Protein 2GMQ (pdb70)

Nearest PDB structures (foldseek):
  2gmq-assembly1_A-2  TM=1.006E+00  e=1.271E-18  Enterococcus faecalis
  2gmq-assembly1_B-2  TM=9.950E-01  e=8.246E-18  Enterococcus faecalis
  1hx5-assembly1_A  TM=3.462E-01  e=3.295E+00  Mycobacterium tuberculosis
  7a91-assembly1_A  TM=3.308E-01  e=9.185E+00  Severe acute respiratory syndrome coronavirus 2
  2gmq-assembly1_B-2  TM=1.006E+00  e=2.891E-19  Enterococcus faecalis

Sequence (192 aa):
GKEIAIQEKDLTLLQWRRGNTGKLVKVRLKKNTRAEWWYNKQITEEENIQEEITTLLNIIKNGKSSLALEEVYPEKSIYVKPRINVPVFFIKTPINRGVFEEEIFGKEIAIQEKKDLTLLQWRRGNTGKLVKKVRLLKKNNTRAEWWYNKQITEEEENIQEITTLLNIIIKNGKSSLALEEVYPEEKSIYVVKPGRINVPVFFIKTPINRGVVFEEEIFG

InterPro domains:
  IPR015947 PUA-like superfamily [SSF88697] (12-113)
  IPR018589 Pheromone response, PrgU-like domain [PF09627] (13-118)
  IPR038201 PrgU-like superfamily [G3DSA:2.40.450.10] (1-118)

Structure (mmCIF, N/CA/C/O backbone):
data_2GMQ
#
_entry.id   2GMQ
#
_cell.length_a   83.122
_cell.length_b   83.400
_cell.length_c   83.917
_cell.angle_alpha   90.00
_cell.angle_beta   90.00
_cell.angle_gamma   90.00
#
_symmetry.space_group_name_H-M   'I 21 21 21'
#
loop_
_entity.id
_entity.type
_entity.pdbx_description
1 polymer 'Hypothetical protein EF0006'
2 water water
#
loop_
_atom_site.group_PDB
_atom_site.id
_atom_site.type_symbol
_atom_site.label_atom_id
_atom_site.label_alt_id
_atom_site.label_comp_id
_atom_site.label_asym_id
_atom_site.label_entity_id
_atom_site.label_seq_id
_atom_site.pdbx_PDB_ins_code
_atom_site.Cartn_x
_atom_site.Cartn_y
_atom_site.Cartn_z
_atom_site.occupancy
_atom_site.B_iso_or_equiv
_atom_site.auth_seq_id
_atom_site.auth_comp_id
_atom_site.auth_asym_id
_atom_site.auth_atom_id
_atom_site.pdbx_PDB_model_num
ATOM 1 N N . GLY A 1 12 ? 29.693 9.390 -2.732 1.00 55.62 12 GLY A N 1
ATOM 2 C CA . GLY A 1 12 ? 30.197 8.280 -1.877 1.00 55.73 12 GLY A CA 1
ATOM 3 C C . GLY A 1 12 ? 30.668 8.773 -0.515 1.00 55.96 12 GLY A C 1
ATOM 4 O O . GLY A 1 12 ? 30.310 9.882 -0.084 1.00 55.74 12 GLY A O 1
ATOM 13 N N . LYS A 1 14 ? 32.836 10.250 2.649 1.00 44.96 14 LYS A N 1
ATOM 14 C CA . LYS A 1 14 ? 33.808 11.306 2.987 1.00 39.62 14 LYS A CA 1
ATOM 15 C C . LYS A 1 14 ? 33.942 11.278 4.516 1.00 36.44 14 LYS A C 1
ATOM 16 O O . LYS A 1 14 ? 32.943 11.339 5.195 1.00 35.42 14 LYS A O 1
ATOM 22 N N . GLU A 1 15 ? 35.174 11.206 5.016 1.00 34.01 15 GLU A N 1
ATOM 23 C CA . GLU A 1 15 ? 35.484 10.901 6.405 1.00 33.42 15 GLU A CA 1
ATOM 24 C C . GLU A 1 15 ? 36.310 12.071 6.947 1.00 31.80 15 GLU A C 1
ATOM 25 O O . GLU A 1 15 ? 37.172 12.642 6.196 1.00 31.97 15 GLU A O 1
ATOM 31 N N . ILE A 1 16 ? 35.961 12.522 8.117 1.00 28.86 16 ILE A N 1
ATOM 32 C CA . ILE A 1 16 ? 36.776 13.550 8.730 1.00 30.65 16 ILE A CA 1
ATOM 33 C C . ILE A 1 16 ? 37.082 13.106 10.162 1.00 31.32 16 ILE A C 1
ATOM 34 O O . ILE A 1 16 ? 36.163 12.567 10.848 1.00 31.97 16 ILE A O 1
ATOM 39 N N . ALA A 1 17 ? 38.356 13.257 10.590 1.00 31.46 17 ALA A N 1
ATOM 40 C CA . ALA A 1 17 ? 38.733 12.896 11.940 1.00 28.88 17 ALA A CA 1
ATOM 41 C C . ALA A 1 17 ? 38.544 14.175 12.796 1.00 30.30 17 ALA A C 1
ATOM 42 O O . ALA A 1 17 ? 38.936 15.281 12.352 1.00 30.11 17 ALA A O 1
ATOM 44 N N . ILE A 1 18 ? 37.940 14.023 13.970 1.00 29.07 18 ILE A N 1
ATOM 45 C CA . ILE A 1 18 ? 37.940 15.124 14.936 1.00 30.86 18 ILE A CA 1
ATOM 46 C C . ILE A 1 18 ? 38.319 14.597 16.298 1.00 29.93 18 ILE A C 1
ATOM 47 O O . ILE A 1 18 ? 37.814 13.510 16.729 1.00 29.99 18 ILE A O 1
ATOM 52 N N . GLN A 1 19 ? 39.273 15.247 16.967 1.00 28.92 19 GLN A N 1
ATOM 53 C CA . GLN A 1 19 ? 39.649 14.876 18.333 1.00 29.53 19 GLN A CA 1
ATOM 54 C C . GLN A 1 19 ? 38.472 15.042 19.274 1.00 29.26 19 GLN A C 1
ATOM 55 O O . GLN A 1 19 ? 37.709 15.980 19.220 1.00 28.92 19 GLN A O 1
ATOM 61 N N . GLU A 1 20 ? 38.239 13.990 20.040 1.00 29.94 20 GLU A N 1
ATOM 62 C CA . GLU A 1 20 ? 37.125 13.962 20.956 1.00 31.93 20 GLU A CA 1
ATOM 63 C C . GLU A 1 20 ? 37.035 15.230 21.842 1.00 29.40 20 GLU A C 1
ATOM 64 O O . GLU A 1 20 ? 35.923 15.661 22.214 1.00 32.81 20 GLU A O 1
ATOM 70 N N . LYS A 1 21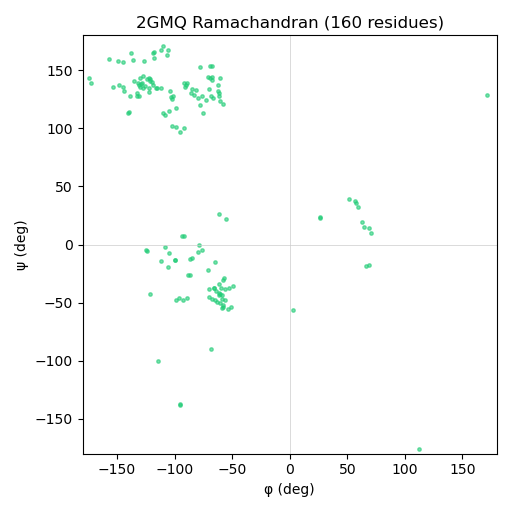 ? 38.175 15.834 22.275 1.00 28.44 21 LYS A N 1
ATOM 71 C CA . LYS A 1 21 ? 38.142 16.966 23.176 1.00 28.82 21 LYS A CA 1
ATOM 72 C C . LYS A 1 21 ? 37.500 18.196 22.560 1.00 29.09 21 LYS A C 1
ATOM 73 O O . LYS A 1 21 ? 37.252 19.173 23.271 1.00 29.29 21 LYS A O 1
ATOM 79 N N . ASP A 1 22 ? 37.356 18.163 21.228 1.00 27.80 22 ASP A N 1
ATOM 80 C CA . ASP A 1 22 ? 36.683 19.274 20.509 1.00 26.63 22 ASP A CA 1
ATOM 81 C C . ASP A 1 22 ? 35.181 19.081 20.301 1.00 27.24 22 ASP A C 1
ATOM 82 O O . ASP A 1 22 ? 34.568 19.922 19.596 1.00 27.38 22 ASP A O 1
ATOM 87 N N . LEU A 1 23 ? 34.599 18.020 20.919 1.00 25.38 23 LEU A N 1
ATOM 88 C CA . LEU A 1 23 ? 33.219 17.669 20.742 1.00 26.59 23 LEU A CA 1
ATOM 89 C C . LEU A 1 23 ? 32.448 17.715 22.053 1.00 28.23 23 LEU A C 1
ATOM 90 O O . LEU A 1 23 ? 32.988 17.322 23.114 1.00 28.88 23 LEU A O 1
ATOM 95 N N . THR A 1 24 ? 31.214 18.218 21.977 1.00 26.33 24 THR A N 1
ATOM 96 C CA . THR A 1 24 ? 30.259 18.056 23.045 1.00 26.91 24 THR A CA 1
ATOM 97 C C . THR A 1 24 ? 29.385 16.891 22.616 1.00 27.26 24 THR A C 1
ATOM 98 O O . THR A 1 24 ? 28.640 17.020 21.662 1.00 28.56 24 THR A O 1
ATOM 102 N N . LEU A 1 25 ? 29.416 15.826 23.409 1.00 27.43 25 LEU A N 1
ATOM 103 C CA A LEU A 1 25 ? 28.658 14.583 23.041 0.50 28.04 25 LEU A CA 1
ATOM 104 C CA B LEU A 1 25 ? 28.679 14.562 23.079 0.50 27.80 25 LEU A CA 1
ATOM 105 C C . LEU A 1 25 ? 27.351 14.502 23.800 1.00 28.99 25 LEU A C 1
ATOM 106 O O . LEU A 1 25 ? 27.317 14.774 25.039 1.00 31.11 25 LEU A O 1
ATOM 115 N N . GLN A 1 26 ? 26.256 14.164 23.091 1.00 28.91 26 GLN A N 1
ATOM 116 C CA . GLN A 1 26 ? 24.957 14.112 23.709 1.00 29.32 26 GLN A CA 1
ATOM 117 C C . GLN A 1 26 ? 24.596 12.601 23.756 1.00 29.14 26 GLN A C 1
ATOM 118 O O . GLN A 1 26 ? 24.364 12.027 22.707 1.00 25.07 26 GLN A O 1
ATOM 124 N N . TRP A 1 27 ? 24.517 12.065 24.964 1.00 28.70 27 TRP A N 1
ATOM 125 C CA . TRP A 1 27 ? 24.154 10.635 25.144 1.00 28.34 27 TRP A CA 1
ATOM 126 C C . TRP A 1 27 ? 22.736 10.572 25.617 1.00 28.49 27 TRP A C 1
ATOM 127 O O . TRP A 1 27 ? 22.369 11.307 26.577 1.00 27.34 27 TRP A O 1
ATOM 138 N N . ARG A 1 28 ? 21.931 9.718 24.979 1.00 28.00 28 ARG A N 1
ATOM 139 C CA A ARG A 1 28 ? 20.540 9.587 25.393 0.50 27.84 28 ARG A CA 1
ATOM 140 C CA B ARG A 1 28 ? 20.545 9.555 25.384 0.50 28.17 28 ARG A CA 1
ATOM 141 C C . ARG A 1 28 ? 20.489 9.129 26.855 1.00 27.98 28 ARG A C 1
ATOM 142 O O . ARG A 1 28 ? 21.092 8.128 27.239 1.00 29.09 28 ARG A O 1
ATOM 157 N N . GLY A 1 29 ? 19.788 9.910 27.692 1.00 25.94 29 GLY A N 1
ATOM 158 C CA . GLY A 1 29 ? 19.814 9.578 29.106 1.00 28.76 29 GLY A CA 1
ATOM 159 C C . GLY A 1 29 ? 21.167 9.646 29.797 1.00 29.24 29 GLY A C 1
ATOM 160 O O . GLY A 1 29 ? 21.298 9.101 30.872 1.00 29.41 29 GLY A O 1
ATOM 161 N N . ASN A 1 30 ? 22.126 10.365 29.215 1.00 28.22 30 ASN A N 1
ATOM 162 C CA . ASN A 1 30 ? 23.515 10.523 29.676 1.00 28.55 30 ASN A CA 1
ATOM 163 C C . ASN A 1 30 ? 24.298 9.251 29.612 1.00 29.50 30 ASN A C 1
ATOM 164 O O . ASN A 1 30 ? 25.495 9.322 29.617 1.00 33.87 30 ASN A O 1
ATOM 169 N N . THR A 1 31 ? 23.655 8.081 29.537 1.00 27.14 31 THR A N 1
ATOM 170 C CA . THR A 1 31 ? 24.444 6.829 29.579 1.00 25.77 31 THR A CA 1
ATOM 171 C C . THR A 1 31 ? 24.162 5.917 28.368 1.00 27.91 31 THR A C 1
ATOM 172 O O . THR A 1 31 ? 24.733 4.783 28.292 1.00 30.07 31 THR A O 1
ATOM 176 N N . GLY A 1 32 ? 23.214 6.312 27.517 1.00 25.85 32 GLY A N 1
ATOM 177 C CA . GLY A 1 32 ? 22.712 5.375 26.482 1.00 26.46 32 GLY A CA 1
ATOM 178 C C . GLY A 1 32 ? 23.458 5.605 25.201 1.00 27.71 32 GLY A C 1
ATOM 179 O O . GLY A 1 32 ? 24.703 5.783 25.185 1.00 27.08 32 GLY A O 1
ATOM 180 N N . LYS A 1 33 ? 22.676 5.598 24.128 1.00 27.85 33 LYS A N 1
ATOM 181 C CA . LYS A 1 33 ? 23.170 5.752 22.748 1.00 27.49 33 LYS A CA 1
ATOM 182 C C . LYS A 1 33 ? 23.742 7.190 22.497 1.00 27.50 33 LYS A C 1
ATOM 183 O O . LYS A 1 33 ? 23.158 8.226 22.946 1.00 27.19 33 LYS A O 1
ATOM 189 N N . LEU A 1 34 ? 24.797 7.276 21.699 1.00 27.57 34 LEU A N 1
ATOM 190 C CA . LEU A 1 34 ? 25.308 8.573 21.290 1.00 27.38 34 LEU A CA 1
ATOM 191 C C . LEU A 1 34 ? 24.381 9.145 20.159 1.00 28.21 34 LEU A C 1
ATOM 192 O O . LEU A 1 34 ? 24.224 8.513 19.096 1.00 27.90 34 LEU A O 1
ATOM 197 N N . VAL A 1 35 ? 23.777 10.297 20.409 1.00 25.60 35 VAL A N 1
ATOM 198 C CA . VAL A 1 35 ? 22.710 10.774 19.516 1.00 26.75 35 VAL A CA 1
ATOM 199 C C . VAL A 1 35 ? 23.373 11.801 18.576 1.00 26.90 35 VAL A C 1
ATOM 200 O O . VAL A 1 35 ? 23.154 11.790 17.356 1.00 29.01 35 VAL A O 1
ATOM 204 N N . LYS A 1 36 ? 24.141 12.711 19.173 1.00 27.22 36 LYS A N 1
ATOM 205 C CA . LYS A 1 36 ? 24.744 13.749 18.338 1.00 27.69 36 LYS A CA 1
ATOM 206 C C . LYS A 1 36 ? 26.004 14.333 19.010 1.00 28.18 36 LYS A C 1
ATOM 207 O O . LYS A 1 36 ? 26.230 14.118 20.208 1.00 28.53 36 LYS A O 1
ATOM 213 N N . VAL A 1 37 ? 26.858 14.966 18.186 1.00 26.69 37 VAL A N 1
ATOM 214 C CA . VAL A 1 37 ? 28.070 15.603 18.705 1.00 27.08 37 VAL A CA 1
ATOM 215 C C . VAL A 1 37 ? 28.028 17.031 18.100 1.00 26.46 37 VAL A C 1
ATOM 216 O O . VAL A 1 37 ? 27.531 17.242 16.935 1.00 27.14 37 VAL A O 1
ATOM 220 N N . ARG A 1 38 ? 28.474 17.996 18.878 1.00 25.78 38 ARG A N 1
ATOM 221 C CA . ARG A 1 38 ? 28.516 19.339 18.425 1.00 27.16 38 ARG A CA 1
ATOM 222 C C . ARG A 1 38 ? 29.915 19.845 18.597 1.00 26.89 38 ARG A C 1
ATOM 223 O O . ARG A 1 38 ? 30.495 19.665 19.648 1.00 28.37 38 ARG A O 1
ATOM 231 N N . LEU A 1 39 ? 30.473 20.558 17.605 1.00 27.17 39 LEU A N 1
ATOM 232 C CA . LEU A 1 39 ? 31.808 21.100 17.787 1.00 26.91 39 LEU A CA 1
ATOM 233 C C . LEU A 1 39 ? 31.818 22.189 18.843 1.00 26.80 39 LEU A C 1
ATOM 234 O O . LEU A 1 39 ? 30.896 23.049 18.934 1.00 27.06 39 LEU A O 1
ATOM 239 N N . LYS A 1 40 ? 32.887 22.187 19.627 1.00 26.51 40 LYS A N 1
ATOM 240 C CA A LYS A 1 40 ? 33.104 23.251 20.592 0.50 25.58 40 LYS A CA 1
ATOM 241 C CA B LYS A 1 40 ? 33.106 23.249 20.586 0.50 25.24 40 LYS A CA 1
ATOM 242 C C . LYS A 1 40 ? 33.342 24.601 19.903 1.00 25.49 40 LYS A C 1
ATOM 243 O O . LYS A 1 40 ? 33.743 24.666 18.722 1.00 23.84 40 LYS A O 1
ATOM 254 N N . ASN A 1 41 ? 33.106 25.690 20.632 1.00 23.37 41 ASN A N 1
ATOM 255 C CA . ASN A 1 41 ? 33.174 27.001 20.010 1.00 25.05 41 ASN A CA 1
ATOM 256 C C . ASN A 1 41 ? 34.550 27.357 19.448 1.00 24.67 41 ASN A C 1
ATOM 257 O O . ASN A 1 41 ? 34.655 27.900 18.328 1.00 25.55 41 ASN A O 1
ATOM 262 N N . THR A 1 42 ? 35.610 27.067 20.200 1.00 27.87 42 THR A N 1
ATOM 263 C CA . THR A 1 42 ? 36.978 27.474 19.741 1.00 27.62 42 THR A CA 1
ATOM 264 C C . THR A 1 42 ? 37.368 26.734 18.450 1.00 26.24 42 THR A C 1
ATOM 265 O O . THR A 1 42 ? 37.767 27.343 17.462 1.00 24.08 42 THR A O 1
ATOM 269 N N . ARG A 1 43 ? 37.161 25.444 18.473 1.00 25.20 43 ARG A N 1
ATOM 270 C CA . ARG A 1 43 ? 37.441 24.594 17.291 1.00 22.25 43 ARG A CA 1
ATOM 271 C C . ARG A 1 43 ? 36.537 25.082 16.125 1.00 23.02 43 ARG A C 1
ATOM 272 O O . ARG A 1 43 ? 36.981 25.122 14.988 1.00 22.29 43 ARG A O 1
ATOM 280 N N . ALA A 1 44 ? 35.268 25.408 16.377 1.00 22.98 44 ALA A N 1
ATOM 281 C CA . ALA A 1 44 ? 34.396 25.831 15.257 1.00 23.47 44 ALA A CA 1
ATOM 282 C C . ALA A 1 44 ? 34.952 27.108 14.602 1.00 23.13 44 ALA A C 1
ATOM 283 O O . ALA A 1 44 ? 34.885 27.255 13.355 1.00 23.93 44 ALA A O 1
ATOM 298 N N . GLU A 1 46 ? 38.158 28.088 14.582 1.00 22.82 46 GLU A N 1
ATOM 299 C CA . GLU A 1 46 ? 39.273 27.616 13.781 1.00 22.67 46 GLU A CA 1
ATOM 300 C C . GLU A 1 46 ? 38.805 27.029 12.444 1.00 22.74 46 GLU A C 1
ATOM 301 O O . GLU A 1 46 ? 39.399 27.391 11.441 1.00 22.92 46 GLU A O 1
ATOM 315 N N . TRP A 1 48 ? 36.124 27.586 10.873 1.00 23.08 48 TRP A N 1
ATOM 316 C CA A TRP A 1 48 ? 35.612 28.662 10.063 0.50 23.82 48 TRP A CA 1
ATOM 317 C CA B TRP A 1 48 ? 35.604 28.708 10.055 0.50 24.62 48 TRP A CA 1
ATOM 318 C C . TRP A 1 48 ? 36.726 29.399 9.273 1.00 23.41 48 TRP A C 1
ATOM 319 O O . TRP A 1 48 ? 36.603 29.651 8.074 1.00 24.58 48 TRP A O 1
ATOM 340 N N . TYR A 1 49 ? 37.828 29.720 9.943 1.00 23.08 49 TYR A N 1
ATOM 341 C CA . TYR A 1 49 ? 38.921 30.428 9.284 1.00 24.41 49 TYR A CA 1
ATOM 342 C C . TYR A 1 49 ? 39.525 29.524 8.203 1.00 23.72 49 TYR A C 1
ATOM 343 O O . TYR A 1 49 ? 39.872 30.070 7.128 1.00 22.98 49 TYR A O 1
ATOM 352 N N . ASN A 1 50 ? 39.619 28.210 8.481 1.00 24.22 50 ASN A N 1
ATOM 353 C CA . ASN A 1 50 ? 40.254 27.275 7.575 1.00 22.57 50 ASN A CA 1
ATOM 354 C C . ASN A 1 50 ? 39.303 26.723 6.510 1.00 23.67 50 ASN A C 1
ATOM 355 O O . ASN A 1 50 ? 39.773 26.030 5.604 1.00 25.42 50 ASN A O 1
ATOM 360 N N . LYS A 1 51 ? 38.002 26.940 6.678 1.00 21.98 51 LYS A N 1
ATOM 361 C CA . LYS A 1 51 ? 37.003 26.305 5.830 1.00 23.13 51 LYS A CA 1
ATOM 362 C C . LYS A 1 51 ? 37.111 24.763 5.860 1.00 24.60 51 LYS A C 1
ATOM 363 O O . LYS A 1 51 ? 36.878 24.058 4.867 1.00 24.34 51 LYS A O 1
ATOM 369 N N . GLN A 1 52 ? 37.463 24.232 7.034 1.00 23.11 52 GLN A N 1
ATOM 370 C CA . GLN A 1 52 ? 37.685 22.796 7.166 1.00 24.63 52 GLN A CA 1
ATOM 371 C C . GLN A 1 52 ? 36.337 22.103 7.055 1.00 25.06 52 GLN A C 1
ATOM 372 O O . GLN A 1 52 ? 36.184 21.144 6.292 1.00 25.91 52 GLN A O 1
ATOM 378 N N . ILE A 1 53 ? 35.335 22.642 7.741 1.00 24.58 53 ILE A N 1
ATOM 379 C CA . ILE A 1 53 ? 33.956 22.259 7.558 1.00 26.28 53 ILE A CA 1
ATOM 380 C C . ILE A 1 53 ? 33.223 23.554 7.357 1.00 27.63 53 ILE A C 1
ATOM 381 O O . ILE A 1 53 ? 33.542 24.577 8.036 1.00 29.61 53 ILE A O 1
ATOM 386 N N . THR A 1 54 ? 32.307 23.528 6.407 1.00 26.35 54 THR A N 1
ATOM 387 C CA . THR A 1 54 ? 31.553 24.733 6.041 1.00 27.23 54 THR A CA 1
ATOM 388 C C . THR A 1 54 ? 30.111 24.392 5.827 1.00 28.09 54 THR A C 1
ATOM 389 O O . THR A 1 54 ? 29.775 23.244 5.613 1.00 27.86 54 THR A O 1
ATOM 393 N N . GLU A 1 55 ? 29.248 25.412 5.793 1.00 29.19 55 GLU A N 1
ATOM 394 C CA . GLU A 1 55 ? 27.847 25.187 5.489 1.00 30.29 55 GLU A CA 1
ATOM 395 C C . GLU A 1 55 ? 27.692 24.476 4.149 1.00 29.48 55 GLU A C 1
ATOM 396 O O . GLU A 1 55 ? 26.850 23.560 4.056 1.00 28.31 55 GLU A O 1
ATOM 402 N N . GLU A 1 56 ? 28.526 24.829 3.153 1.00 29.28 56 GLU A N 1
ATOM 403 C CA A GLU A 1 56 ? 28.381 24.209 1.835 0.50 29.40 56 GLU A CA 1
ATOM 404 C CA B GLU A 1 56 ? 28.487 24.239 1.801 0.50 29.92 56 GLU A CA 1
ATOM 405 C C . GLU A 1 56 ? 28.857 22.754 1.787 1.00 29.99 56 GLU A C 1
ATOM 406 O O . GLU A 1 56 ? 28.267 21.944 1.063 1.00 30.31 56 GLU A O 1
ATOM 417 N N . ASN A 1 57 ? 29.849 22.380 2.599 1.00 29.03 57 ASN A N 1
ATOM 418 C CA . ASN A 1 57 ? 30.395 21.036 2.484 1.00 28.53 57 ASN A CA 1
ATOM 419 C C . ASN A 1 57 ? 29.975 20.058 3.595 1.00 27.61 57 ASN A C 1
ATOM 420 O O . ASN A 1 57 ? 30.316 18.842 3.523 1.00 27.64 57 ASN A O 1
ATOM 425 N N . ILE A 1 58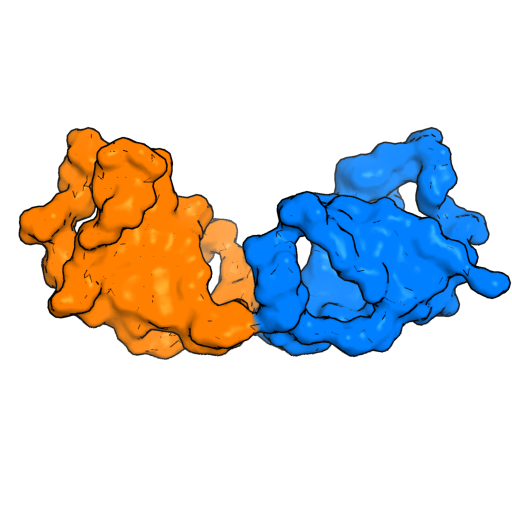 ? 29.279 20.551 4.625 1.00 25.55 58 ILE A N 1
ATOM 426 C CA . ILE A 1 58 ? 29.150 19.693 5.853 1.00 25.57 58 ILE A CA 1
ATOM 427 C C . ILE A 1 58 ? 28.417 18.387 5.505 1.00 24.54 58 ILE A C 1
ATOM 428 O O . ILE A 1 58 ? 28.726 17.276 6.067 1.00 24.06 58 ILE A O 1
ATOM 433 N N . GLN A 1 59 ? 27.466 18.466 4.569 1.00 26.55 59 GLN A N 1
ATOM 434 C CA . GLN A 1 59 ? 26.636 17.300 4.284 1.00 28.46 59 GLN A CA 1
ATOM 435 C C . GLN A 1 59 ? 27.336 16.264 3.393 1.00 28.91 59 GLN A C 1
ATOM 436 O O . GLN A 1 59 ? 26.764 15.227 3.129 1.00 29.78 59 GLN A O 1
ATOM 442 N N . GLU A 1 60 ? 28.581 16.528 2.983 1.00 28.22 60 GLU A N 1
ATOM 443 C CA A GLU A 1 60 ? 29.418 15.555 2.268 0.50 28.14 60 GLU A CA 1
ATOM 444 C CA B GLU A 1 60 ? 29.333 15.505 2.255 0.50 29.07 60 GLU A CA 1
ATOM 445 C C . GLU A 1 60 ? 30.012 14.492 3.219 1.00 28.65 60 GLU A C 1
ATOM 446 O O . GLU A 1 60 ? 30.346 13.384 2.822 1.00 28.57 60 GLU A O 1
ATOM 457 N N . ILE A 1 61 ? 30.138 14.853 4.492 1.00 27.71 61 ILE A N 1
ATOM 458 C CA . ILE A 1 61 ? 30.750 13.981 5.480 1.00 28.16 61 ILE A CA 1
ATOM 459 C C . ILE A 1 61 ? 29.787 12.814 5.813 1.00 27.87 61 ILE A C 1
ATOM 460 O O . ILE A 1 61 ? 28.656 13.035 6.172 1.00 28.34 61 ILE A O 1
ATOM 465 N N . THR A 1 62 ? 30.264 11.594 5.650 1.00 27.48 62 THR A N 1
ATOM 466 C CA . THR A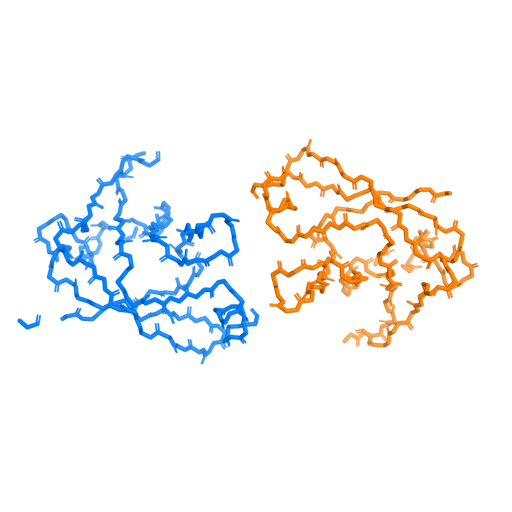 1 62 ? 29.497 10.391 5.980 1.00 27.43 62 THR A CA 1
ATOM 467 C C . THR A 1 62 ? 29.989 9.696 7.278 1.00 28.81 62 THR A C 1
ATOM 468 O O . THR A 1 62 ? 29.248 8.889 7.842 1.00 27.54 62 THR A O 1
ATOM 472 N N . THR A 1 63 ? 31.222 9.987 7.696 1.00 26.58 63 THR A N 1
ATOM 473 C CA . THR A 1 63 ? 31.886 9.326 8.799 1.00 27.66 63 THR A CA 1
ATOM 474 C C . THR A 1 63 ? 32.756 10.313 9.594 1.00 29.02 63 THR A C 1
ATOM 475 O O . THR A 1 63 ? 33.525 11.118 8.999 1.00 28.13 63 THR A O 1
ATOM 479 N N . LEU A 1 64 ? 32.602 10.266 10.910 1.00 27.93 64 LEU A N 1
ATOM 480 C CA A LEU A 1 64 ? 33.521 11.013 11.813 0.50 28.20 64 LEU A CA 1
ATOM 481 C CA B LEU A 1 64 ? 33.447 11.014 11.845 0.50 29.41 64 LEU A CA 1
ATOM 482 C C . LEU A 1 64 ? 34.428 9.979 12.444 1.00 29.92 64 LEU A C 1
ATOM 483 O O . LEU A 1 64 ? 33.942 8.941 12.977 1.00 30.98 64 LEU A O 1
ATOM 492 N N . ASN A 1 65 ? 35.741 10.250 12.352 1.00 27.87 65 ASN A N 1
ATOM 493 C CA . ASN A 1 65 ? 36.744 9.404 13.032 1.00 29.76 65 ASN A CA 1
ATOM 494 C C . ASN A 1 65 ? 37.137 10.100 14.351 1.00 29.56 65 ASN A C 1
ATOM 495 O O . ASN A 1 65 ? 37.927 11.078 14.339 1.00 29.35 65 ASN A O 1
ATOM 500 N N . ILE A 1 66 ? 36.588 9.629 15.472 1.00 30.01 66 ILE A N 1
ATOM 501 C CA . ILE A 1 66 ? 36.825 10.271 16.757 1.00 31.80 66 ILE A CA 1
ATOM 502 C C . ILE A 1 66 ? 38.169 9.856 17.311 1.00 32.01 66 ILE A C 1
ATOM 503 O O . ILE A 1 66 ? 38.467 8.660 17.395 1.00 29.56 66 ILE A O 1
ATOM 508 N N . ILE A 1 67 ? 38.987 10.851 17.631 1.00 29.68 67 ILE A N 1
ATOM 509 C CA . ILE A 1 67 ? 40.370 10.596 18.075 1.00 31.94 67 ILE A CA 1
ATOM 510 C C . ILE A 1 67 ? 40.571 10.961 19.544 1.00 30.95 67 ILE A C 1
ATOM 511 O O . ILE A 1 67 ? 40.229 12.104 19.957 1.00 30.66 67 ILE A O 1
ATOM 516 N N . LYS A 1 68 ? 41.237 10.093 20.329 1.00 30.53 68 LYS A N 1
ATOM 517 C CA . LYS A 1 68 ? 41.494 10.402 21.741 1.00 31.83 68 LYS A CA 1
ATOM 518 C C . LYS A 1 68 ? 42.397 9.366 22.343 1.00 31.90 68 LYS A C 1
ATOM 519 O O . LYS A 1 68 ? 42.211 8.155 22.086 1.00 30.86 68 LYS A O 1
ATOM 525 N N . ASN A 1 69 ? 43.341 9.825 23.166 1.00 33.42 69 ASN A N 1
ATOM 526 C CA . ASN A 1 69 ? 44.168 8.893 23.972 1.00 35.84 69 ASN A CA 1
ATOM 527 C C . ASN A 1 69 ? 44.853 7.909 23.056 1.00 36.08 69 ASN A C 1
ATOM 528 O O . ASN A 1 69 ? 44.997 6.757 23.384 1.00 38.08 69 ASN A O 1
ATOM 533 N N . GLY A 1 70 ? 45.269 8.411 21.892 1.00 37.43 70 GLY A N 1
ATOM 534 C CA . GLY A 1 70 ? 45.982 7.619 20.901 1.00 37.42 70 GLY A CA 1
ATOM 535 C C . GLY A 1 70 ? 45.173 6.554 20.225 1.00 36.02 70 GLY A C 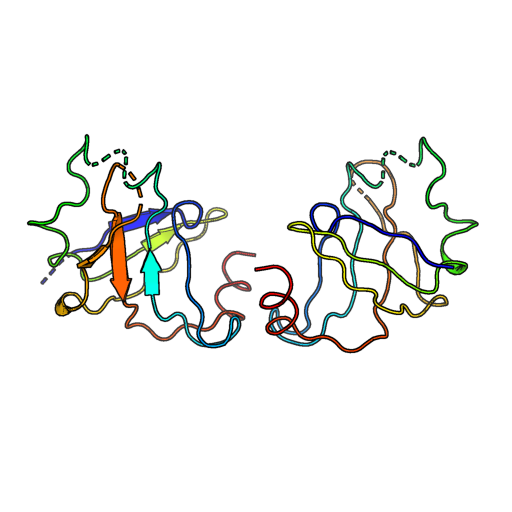1
ATOM 536 O O . GLY A 1 70 ? 45.724 5.715 19.535 1.00 37.37 70 GLY A O 1
ATOM 537 N N . LYS A 1 71 ? 43.854 6.625 20.374 1.00 33.71 71 LYS A N 1
ATOM 538 C CA . LYS A 1 71 ? 42.925 5.649 19.815 1.00 32.63 71 LYS A CA 1
ATOM 539 C C . LYS A 1 71 ? 41.994 6.345 18.806 1.00 32.70 71 LYS A C 1
ATOM 540 O O . LYS A 1 71 ? 41.880 7.548 18.832 1.00 31.98 71 LYS A O 1
ATOM 546 N N . SER A 1 72 ? 41.290 5.556 17.989 1.00 33.14 72 SER A N 1
ATOM 547 C CA A SER A 1 72 ? 40.396 6.103 16.979 0.50 32.26 72 SER A CA 1
ATOM 548 C CA B SER A 1 72 ? 40.427 6.082 16.953 0.50 32.94 72 SER A CA 1
ATOM 549 C C . SER A 1 72 ? 39.125 5.250 16.821 1.00 32.33 72 SER A C 1
ATOM 550 O O . SER A 1 72 ? 39.133 3.986 16.949 1.00 33.35 72 SER A O 1
ATOM 555 N N . LEU A 1 73 ? 37.988 5.889 16.588 1.00 30.81 73 LEU A N 1
ATOM 556 C CA . LEU A 1 73 ? 36.683 5.149 16.455 1.00 29.88 73 LEU A CA 1
ATOM 557 C C . LEU A 1 73 ? 35.939 5.818 15.320 1.00 31.03 73 LEU A C 1
ATOM 558 O O . LEU A 1 73 ? 35.569 7.000 15.447 1.00 30.67 73 LEU A O 1
ATOM 563 N N . ALA A 1 74 ? 35.738 5.089 14.216 1.00 28.16 74 ALA A N 1
ATOM 564 C CA . ALA A 1 74 ? 34.921 5.667 13.120 1.00 28.51 74 ALA A CA 1
ATOM 565 C C . ALA A 1 74 ? 33.436 5.449 13.345 1.00 29.00 74 ALA A C 1
ATOM 566 O O . ALA A 1 74 ? 32.986 4.271 13.605 1.00 30.33 74 ALA A O 1
ATOM 568 N N . LEU A 1 75 ? 32.641 6.510 13.143 1.00 26.81 75 LEU A N 1
ATOM 569 C CA . LEU A 1 75 ? 31.184 6.458 13.371 1.00 27.79 75 LEU A CA 1
ATOM 570 C C . LEU A 1 75 ? 30.516 7.071 12.169 1.00 28.27 75 LEU A C 1
ATOM 571 O O . LEU A 1 75 ? 30.914 8.152 11.751 1.00 29.62 75 LEU A O 1
ATOM 576 N N . GLU A 1 76 ? 29.559 6.352 11.566 1.00 27.59 76 GLU A N 1
ATOM 577 C CA A GLU A 1 76 ? 28.808 6.949 10.458 0.50 27.51 76 GLU A CA 1
ATOM 578 C CA B GLU A 1 76 ? 28.768 6.916 10.463 0.50 27.66 76 GLU A CA 1
ATOM 579 C C . GLU A 1 76 ? 27.824 7.953 11.048 1.00 27.35 76 GLU A C 1
ATOM 580 O O . GLU A 1 76 ? 27.298 7.743 12.175 1.00 25.74 76 GLU A O 1
ATOM 591 N N . VAL A 1 77 ? 27.590 9.009 10.289 1.00 28.12 77 VAL A N 1
ATOM 592 C CA . VAL A 1 77 ? 26.585 10.028 10.583 1.00 27.59 77 VAL A CA 1
ATOM 593 C C . VAL A 1 77 ? 25.439 9.917 9.584 1.00 28.88 77 VAL A C 1
ATOM 594 O O . VAL A 1 77 ? 25.544 9.176 8.597 1.00 27.95 77 VAL A O 1
ATOM 598 N N . TYR A 1 78 ? 24.343 10.654 9.833 1.00 28.68 78 TYR A N 1
ATOM 599 C CA . TYR A 1 78 ? 23.254 10.791 8.930 1.00 30.05 78 TYR A CA 1
ATOM 600 C C . TYR A 1 78 ? 23.548 12.085 8.181 1.00 29.86 78 TYR A C 1
ATOM 601 O O . TYR A 1 78 ? 23.342 13.153 8.756 1.00 29.19 78 TYR A O 1
ATOM 610 N N . PRO A 1 79 ? 24.160 12.006 6.967 1.00 30.23 79 PRO A N 1
ATOM 611 C CA . PRO A 1 79 ? 24.607 13.278 6.356 1.00 30.68 79 PRO A CA 1
ATOM 612 C C . PRO A 1 79 ? 23.499 14.304 6.166 1.00 30.71 79 PRO A C 1
ATOM 613 O O . PRO A 1 79 ? 23.779 15.497 6.178 1.00 32.64 79 PRO A O 1
ATOM 617 N N . GLU A 1 80 ? 22.267 13.849 5.987 1.00 30.70 80 GLU A N 1
ATOM 618 C CA . GLU A 1 80 ? 21.180 14.797 5.683 1.00 32.99 80 GLU A CA 1
ATOM 619 C C . GLU A 1 80 ? 20.653 15.527 6.920 1.00 31.00 80 GLU A C 1
ATOM 620 O O . GLU A 1 80 ? 19.909 16.497 6.779 1.00 30.50 80 GLU A O 1
ATOM 626 N N . LYS A 1 81 ? 21.145 15.124 8.093 1.00 29.88 81 LYS A N 1
ATOM 627 C CA . LYS A 1 81 ? 20.822 15.752 9.370 1.00 30.22 81 LYS A CA 1
ATOM 628 C C . LYS A 1 81 ? 21.924 16.728 9.856 1.00 29.48 81 LYS A C 1
ATOM 629 O O . LYS A 1 81 ? 21.713 17.468 10.814 1.00 29.79 81 LYS A O 1
ATOM 635 N N . SER A 1 82 ? 23.100 16.680 9.243 1.00 29.97 82 SER A N 1
ATOM 636 C CA . SER A 1 82 ? 24.208 17.584 9.663 1.00 29.48 82 SER A CA 1
ATOM 637 C C . SER A 1 82 ? 23.777 19.032 9.466 1.00 30.67 82 SER A C 1
ATOM 638 O O . SER A 1 82 ? 23.315 19.413 8.376 1.00 30.24 82 SER A O 1
ATOM 641 N N . ILE A 1 83 ? 23.917 19.838 10.527 1.00 33.09 83 ILE A N 1
ATOM 642 C CA . ILE A 1 83 ? 23.429 21.248 10.545 1.00 34.06 83 ILE A CA 1
ATOM 643 C C . ILE A 1 83 ? 24.338 22.183 11.357 1.00 34.08 83 ILE A C 1
ATOM 644 O O . ILE A 1 83 ? 25.065 21.725 12.219 1.00 32.77 83 ILE A O 1
ATOM 649 N N . TYR A 1 84 ? 24.284 23.484 11.068 1.00 32.12 84 TYR A N 1
ATOM 650 C CA . TYR A 1 84 ? 24.905 24.508 11.920 1.00 33.07 84 TYR A CA 1
ATOM 651 C C . TYR A 1 84 ? 23.869 25.015 12.941 1.00 33.03 84 TYR A C 1
ATOM 652 O O . TYR A 1 84 ? 22.711 25.195 12.594 1.00 32.39 84 TYR A O 1
ATOM 661 N N . VAL A 1 85 ? 24.286 25.227 14.183 1.00 33.33 85 VAL A N 1
ATOM 662 C CA . VAL A 1 85 ? 23.386 25.726 15.237 1.00 35.37 85 VAL A CA 1
ATOM 663 C C . VAL A 1 85 ? 24.021 26.984 15.888 1.00 37.22 85 VAL A C 1
ATOM 664 O O . VAL A 1 85 ? 25.238 27.178 15.822 1.00 36.70 85 VAL A O 1
ATOM 668 N N . LYS A 1 86 ? 23.198 27.827 16.523 1.00 39.43 86 LYS A N 1
ATOM 669 C CA . LYS A 1 86 ? 23.705 29.019 17.234 1.00 42.56 86 LYS A CA 1
ATOM 670 C C . LYS A 1 86 ? 24.497 28.649 18.529 1.00 43.99 86 LYS A C 1
ATOM 671 O O . LYS A 1 86 ? 24.018 27.852 19.356 1.00 44.00 86 LYS A O 1
ATOM 677 N N . PRO A 1 87 ? 25.691 29.274 18.723 1.00 45.17 87 PRO A N 1
ATOM 678 C CA . PRO A 1 87 ? 26.666 28.914 19.780 1.00 45.55 87 PRO A CA 1
ATOM 679 C C . PRO A 1 87 ? 26.255 29.200 21.261 1.00 46.48 87 PRO A C 1
ATOM 680 O O . PRO A 1 87 ? 25.125 29.643 21.563 1.00 47.69 87 PRO A O 1
ATOM 684 N N . ARG A 1 91 ? 29.168 34.188 19.034 1.00 45.13 91 ARG A N 1
ATOM 685 C CA . ARG A 1 91 ? 29.733 34.764 17.805 1.00 44.33 91 ARG A CA 1
ATOM 686 C C . ARG A 1 91 ? 29.534 33.910 16.536 1.00 43.78 91 ARG A C 1
ATOM 687 O O . ARG A 1 91 ? 28.943 34.379 15.561 1.00 43.69 91 ARG A O 1
ATOM 689 N N . ILE A 1 92 ? 29.995 32.659 16.568 1.00 42.45 92 ILE A N 1
ATOM 690 C CA . ILE A 1 92 ? 30.019 31.807 15.379 1.00 41.06 92 ILE A CA 1
ATOM 691 C C . ILE A 1 92 ? 29.086 30.579 15.546 1.00 39.39 92 ILE A C 1
ATOM 692 O O . ILE A 1 92 ? 29.121 29.944 16.619 1.00 39.00 92 ILE A O 1
ATOM 697 N N . ASN A 1 93 ? 28.271 30.256 14.521 1.00 36.03 93 ASN A N 1
ATOM 698 C CA . ASN A 1 93 ? 27.496 28.984 14.526 1.00 34.52 93 ASN A CA 1
ATOM 699 C C . ASN A 1 93 ? 28.424 27.819 14.408 1.00 32.70 93 ASN A C 1
ATOM 700 O O . ASN A 1 93 ? 29.507 27.915 13.810 1.00 31.98 93 ASN A O 1
ATOM 705 N N . VAL A 1 94 ? 27.967 26.694 14.934 1.00 29.81 94 VAL A N 1
ATOM 706 C CA . VAL A 1 94 ? 28.851 25.547 15.071 1.00 28.64 94 VAL A CA 1
ATOM 707 C C . VAL A 1 94 ? 28.201 24.311 14.423 1.00 27.89 94 VAL A C 1
ATOM 708 O O . VAL A 1 94 ? 26.979 24.203 14.429 1.00 26.82 94 VAL A O 1
ATOM 712 N N . PRO A 1 95 ? 29.019 23.417 13.805 1.00 27.44 95 PRO A N 1
ATOM 713 C CA . PRO A 1 95 ? 28.516 22.188 13.146 1.00 26.50 95 PRO A CA 1
ATOM 714 C C . PRO A 1 95 ? 28.033 21.155 14.172 1.00 27.13 95 PRO A C 1
ATOM 715 O O . PRO A 1 95 ? 28.713 20.976 15.186 1.00 25.61 95 PRO A O 1
ATOM 719 N N . VAL A 1 96 ? 26.956 20.410 13.827 1.00 27.50 96 VAL A N 1
ATOM 720 C CA . VAL A 1 96 ? 26.430 19.343 14.646 1.00 27.34 96 VAL A CA 1
ATOM 721 C C . VAL A 1 96 ? 26.238 18.150 13.709 1.00 27.48 96 VAL A C 1
ATOM 722 O O . VAL A 1 96 ? 25.727 18.339 12.561 1.00 25.90 96 VAL A O 1
ATOM 726 N N . PHE A 1 97 ? 26.587 16.967 14.224 1.00 27.44 97 PHE A N 1
ATOM 727 C CA . PHE A 1 97 ? 26.383 15.725 13.411 1.00 28.18 97 PHE A CA 1
ATOM 728 C C . PHE A 1 97 ? 25.527 14.780 14.208 1.00 29.86 97 PHE A C 1
ATOM 729 O O . PHE A 1 97 ? 25.711 14.678 15.437 1.00 30.38 97 PHE A O 1
ATOM 737 N N . PHE A 1 98 ? 24.650 14.078 13.503 1.00 28.16 98 PHE A N 1
ATOM 738 C CA . PHE A 1 98 ? 23.784 13.107 14.181 1.00 26.90 98 PHE A CA 1
ATOM 739 C C . PHE A 1 98 ? 24.358 11.756 13.895 1.00 26.68 98 PHE A C 1
ATOM 740 O O . PHE A 1 98 ? 24.602 11.409 12.735 1.00 29.45 98 PHE A O 1
ATOM 748 N N . ILE A 1 99 ? 24.580 11.023 14.965 1.00 26.09 99 ILE A N 1
ATOM 749 C CA . ILE A 1 99 ? 25.328 9.768 14.829 1.00 26.58 99 ILE A CA 1
ATOM 750 C C . ILE A 1 99 ? 24.412 8.631 14.376 1.00 26.95 99 ILE A C 1
ATOM 751 O O . ILE A 1 99 ? 23.445 8.317 15.079 1.00 28.13 99 ILE A O 1
ATOM 756 N N . LYS A 1 100 ? 24.829 7.932 13.306 1.00 25.98 100 LYS A N 1
ATOM 757 C CA . LYS A 1 100 ? 24.116 6.747 12.792 1.00 24.78 100 LYS A CA 1
ATOM 758 C C . LYS A 1 100 ? 24.628 5.406 13.367 1.00 26.10 100 LYS A C 1
ATOM 759 O O . LYS A 1 100 ? 23.812 4.502 13.741 1.00 26.63 100 LYS A O 1
ATOM 765 N N . THR A 1 101 ? 25.939 5.237 13.360 1.00 23.56 101 THR A N 1
ATOM 766 C CA . THR A 1 101 ? 26.491 3.983 13.997 1.00 24.26 101 THR A CA 1
ATOM 767 C C . THR A 1 101 ? 26.048 3.912 15.465 1.00 25.55 101 THR A C 1
ATOM 768 O O . THR A 1 101 ? 26.347 4.800 16.291 1.00 24.35 101 THR A O 1
ATOM 772 N N . PRO A 1 102 ? 25.331 2.835 15.860 1.00 25.46 102 PRO A N 1
ATOM 773 C CA . PRO A 1 102 ? 24.966 2.736 17.291 1.00 24.59 102 PRO A CA 1
ATOM 774 C C . PRO A 1 102 ? 26.173 2.530 18.191 1.00 25.94 102 PRO A C 1
ATOM 775 O O . PRO A 1 102 ? 27.040 1.643 17.929 1.00 23.48 102 PRO A O 1
ATOM 779 N N . ILE A 1 103 ? 26.295 3.403 19.184 1.00 26.32 103 ILE A N 1
ATOM 780 C CA . ILE A 1 103 ? 27.337 3.227 20.178 1.00 27.90 103 ILE A CA 1
ATOM 781 C C . ILE A 1 103 ? 26.864 3.763 21.503 1.00 26.99 103 ILE A C 1
ATOM 782 O O . ILE A 1 103 ? 26.300 4.881 21.532 1.00 27.03 103 ILE A O 1
ATOM 787 N N . ASN A 1 104 ? 27.135 3.026 22.587 1.00 25.35 104 ASN A N 1
ATOM 788 C CA . ASN A 1 104 ? 26.663 3.483 23.904 1.00 27.17 104 ASN A CA 1
ATOM 789 C C . ASN A 1 104 ? 27.783 4.032 24.774 1.00 26.33 104 ASN A C 1
ATOM 790 O O . ASN A 1 104 ? 28.975 3.778 24.486 1.00 27.92 104 ASN A O 1
ATOM 795 N N . ARG A 1 105 ? 27.427 4.705 25.875 1.00 23.55 105 ARG A N 1
ATOM 796 C CA . ARG A 1 105 ? 28.427 5.499 26.608 1.00 25.26 105 ARG A CA 1
ATOM 797 C C . ARG A 1 105 ? 29.482 4.517 27.202 1.00 26.50 105 ARG A C 1
ATOM 798 O O . ARG A 1 105 ? 30.640 4.881 27.250 1.00 28.00 105 ARG A O 1
ATOM 806 N N . GLY A 1 106 ? 29.033 3.324 27.665 1.00 28.49 106 GLY A N 1
ATOM 807 C CA . GLY A 1 106 ? 29.915 2.329 28.359 1.00 28.27 106 GLY A CA 1
ATOM 808 C C . GLY A 1 106 ? 31.044 1.883 27.442 1.00 26.56 106 GLY A C 1
ATOM 809 O O . GLY A 1 106 ? 32.254 2.085 27.779 1.00 27.37 106 GLY A O 1
ATOM 810 N N . VAL A 1 107 ? 30.660 1.491 26.235 1.00 26.97 107 VAL A N 1
ATOM 811 C CA . VAL A 1 107 ? 31.638 0.977 25.309 1.00 26.55 107 VAL A CA 1
ATOM 812 C C . VAL A 1 107 ? 32.556 2.113 24.830 1.00 26.27 107 VAL A C 1
ATOM 813 O O . VAL A 1 107 ? 33.803 1.956 24.715 1.00 25.16 107 VAL A O 1
ATOM 817 N N . PHE A 1 108 ? 31.950 3.290 24.615 1.00 26.12 108 PHE A N 1
ATOM 818 C CA . PHE A 1 108 ? 32.775 4.469 24.219 1.00 28.54 108 PHE A CA 1
ATOM 819 C C . PHE A 1 108 ? 33.868 4.800 25.291 1.00 27.79 108 PHE A C 1
ATOM 820 O O . PHE A 1 108 ? 35.008 5.000 24.922 1.00 27.81 108 PHE A O 1
ATOM 828 N N . GLU A 1 109 ? 33.479 4.828 26.560 1.00 29.26 109 GLU A N 1
ATOM 829 C CA A GLU A 1 109 ? 34.380 5.071 27.720 0.50 31.49 109 GLU A CA 1
ATOM 830 C CA B GLU A 1 109 ? 34.451 5.128 27.624 0.50 31.89 109 GLU A CA 1
ATOM 831 C C . GLU A 1 109 ? 35.404 3.922 27.786 1.00 33.33 109 GLU A C 1
ATOM 832 O O . GLU A 1 109 ? 36.575 4.153 28.092 1.00 36.89 109 GLU A O 1
ATOM 843 N N . GLU A 1 110 ? 34.932 2.705 27.508 1.00 32.67 110 GLU A N 1
ATOM 844 C CA . GLU A 1 110 ? 35.839 1.500 27.499 1.00 34.48 110 GLU A CA 1
ATOM 845 C C . GLU A 1 110 ? 36.951 1.769 26.465 1.00 33.63 110 GLU A C 1
ATOM 846 O O . GLU A 1 110 ? 38.141 1.641 26.816 1.00 35.37 110 GLU A O 1
ATOM 852 N N . ILE A 1 111 ? 36.585 2.104 25.213 1.00 29.47 111 ILE A N 1
ATOM 853 C CA . ILE A 1 111 ? 37.574 2.386 24.146 1.00 31.17 111 ILE A CA 1
ATOM 854 C C . ILE A 1 111 ? 38.576 3.425 24.537 1.00 34.18 111 ILE A C 1
ATOM 855 O O . ILE A 1 111 ? 39.788 3.177 24.496 1.00 35.10 111 ILE A O 1
ATOM 860 N N . PHE A 1 112 ? 38.077 4.599 24.944 1.00 30.96 112 PHE A N 1
ATOM 861 C CA . PHE A 1 112 ? 38.930 5.722 25.063 1.00 34.28 112 PHE A CA 1
ATOM 862 C C . PHE A 1 112 ? 39.568 5.821 26.420 1.00 37.79 112 PHE A C 1
ATOM 863 O O . PHE A 1 112 ? 40.625 6.474 26.521 1.00 40.91 112 PHE A O 1
ATOM 871 N N . GLY A 1 113 ? 38.909 5.258 27.452 1.00 38.53 113 GLY A N 1
ATOM 872 C CA . GLY A 1 113 ? 39.423 5.318 28.843 1.00 41.29 113 GLY A CA 1
ATOM 873 C C . GLY A 1 113 ? 39.566 6.742 29.351 1.00 43.20 113 GLY A C 1
ATOM 874 O O . GLY A 1 113 ? 38.908 7.650 28.829 1.00 45.08 113 GLY A O 1
ATOM 880 N N . LYS B 1 14 ? 30.992 12.114 60.248 1.00 43.75 14 LYS B N 1
ATOM 881 C CA . LYS B 1 14 ? 31.996 13.123 59.889 1.00 40.77 14 LYS B CA 1
ATOM 882 C C . LYS B 1 14 ? 31.977 13.260 58.368 1.00 38.31 14 LYS B C 1
ATOM 883 O O . LYS B 1 14 ? 32.033 12.269 57.646 1.00 37.75 14 LYS B O 1
ATOM 889 N N . GLU B 1 15 ? 31.852 14.486 57.895 1.00 35.75 15 GLU B N 1
ATOM 890 C CA . GLU B 1 15 ? 31.603 14.740 56.495 1.00 34.61 15 GLU B CA 1
ATOM 891 C C . GLU B 1 15 ? 32.787 15.550 56.014 1.00 33.42 15 GLU B C 1
ATOM 892 O O . GLU B 1 15 ? 33.300 16.448 56.780 1.00 32.16 15 GLU B O 1
ATOM 898 N N . ILE B 1 16 ? 33.268 15.196 54.848 1.00 30.91 16 ILE B N 1
ATOM 899 C CA . ILE B 1 16 ? 34.290 16.037 54.198 1.00 31.59 16 ILE B CA 1
ATOM 900 C C . ILE B 1 16 ? 33.828 16.364 52.777 1.00 30.13 16 ILE B C 1
ATOM 901 O O . ILE B 1 16 ? 33.338 15.475 52.062 1.00 31.78 16 ILE B O 1
ATOM 906 N N . ALA B 1 17 ? 33.947 17.654 52.363 1.00 30.12 17 ALA B N 1
ATOM 907 C CA . ALA B 1 17 ? 33.588 18.026 50.994 1.00 29.39 17 ALA B CA 1
ATOM 908 C C . ALA B 1 17 ? 34.865 17.843 50.131 1.00 28.91 17 ALA B C 1
ATOM 909 O O . ALA B 1 17 ? 36.015 18.232 50.553 1.00 31.21 17 ALA B O 1
ATOM 911 N N . ILE B 1 18 ? 34.718 17.300 48.922 1.00 30.14 18 ILE B N 1
ATOM 912 C CA . ILE B 1 18 ? 35.848 17.244 48.028 1.00 29.52 18 ILE B CA 1
ATOM 913 C C . ILE B 1 18 ? 35.332 17.608 46.631 1.00 30.82 18 ILE B C 1
ATOM 914 O O . ILE B 1 18 ? 34.297 17.036 46.164 1.00 29.84 18 ILE B O 1
ATOM 919 N N . GLN B 1 19 ? 35.959 18.568 45.959 1.00 29.59 19 GLN B N 1
ATOM 920 C CA . GLN B 1 19 ? 35.526 18.903 44.597 1.00 30.80 19 GLN B CA 1
ATOM 921 C C . GLN B 1 19 ? 35.702 17.711 43.661 1.00 29.71 19 GLN B C 1
ATOM 922 O O . GLN B 1 19 ? 36.697 17.019 43.687 1.00 31.30 19 GLN B O 1
ATOM 928 N N . GLU B 1 20 ? 34.708 17.511 42.838 1.00 31.10 20 GLU B N 1
ATOM 929 C CA . GLU B 1 20 ? 34.689 16.360 41.915 1.00 32.53 20 GLU B CA 1
ATOM 930 C C . GLU B 1 20 ? 35.985 16.288 41.084 1.00 31.38 20 GLU B C 1
ATOM 931 O O . GLU B 1 20 ? 36.495 15.182 40.812 1.00 32.54 20 GLU B O 1
ATOM 937 N N . LYS B 1 21 ? 36.556 17.440 40.663 1.00 30.04 21 LYS B N 1
ATOM 938 C CA A LYS B 1 21 ? 37.701 17.495 39.749 0.50 29.10 21 LYS B CA 1
ATOM 939 C CA B LYS B 1 21 ? 37.674 17.409 39.715 0.50 30.10 21 LYS B CA 1
ATOM 940 C C . LYS B 1 21 ? 38.912 16.848 40.382 1.00 29.41 21 LYS B C 1
ATOM 941 O O . LYS B 1 21 ? 39.868 16.539 39.683 1.00 31.97 21 LYS B O 1
ATOM 952 N N . ASP B 1 22 ? 38.864 16.666 41.714 1.00 28.10 22 ASP B N 1
ATOM 953 C CA . ASP B 1 22 ? 39.979 15.964 42.424 1.00 27.55 22 ASP B CA 1
ATOM 954 C C . ASP B 1 22 ? 39.808 14.456 42.641 1.00 29.92 22 ASP B C 1
ATOM 955 O O . ASP B 1 22 ? 40.644 13.832 43.333 1.00 28.35 22 ASP B O 1
ATOM 960 N N . LEU B 1 23 ? 38.756 13.883 42.040 1.00 28.79 23 LEU B N 1
ATOM 961 C CA . LEU B 1 23 ? 38.426 12.483 42.257 1.00 29.80 23 LEU B CA 1
ATOM 962 C C . LEU B 1 23 ? 38.413 11.721 40.896 1.00 30.41 23 LEU B C 1
ATOM 963 O O . LEU B 1 23 ? 38.072 12.317 39.844 1.00 31.30 23 LEU B O 1
ATOM 968 N N . THR B 1 24 ? 38.879 10.486 40.944 1.00 31.29 24 THR B N 1
ATOM 969 C CA . THR B 1 24 ? 38.792 9.558 39.816 1.00 31.51 24 THR B CA 1
ATOM 970 C C . THR B 1 24 ? 37.669 8.630 40.252 1.00 31.47 24 THR B C 1
ATOM 971 O O . THR B 1 24 ? 37.817 7.922 41.267 1.00 32.12 24 THR B O 1
ATOM 975 N N . LEU B 1 25 ? 36.567 8.663 39.502 1.00 29.92 25 LEU B N 1
ATOM 976 C CA A LEU B 1 25 ? 35.346 7.905 39.832 0.50 31.11 25 LEU B CA 1
ATOM 977 C CA B LEU B 1 25 ? 35.370 7.885 39.866 0.50 31.39 25 LEU B CA 1
ATOM 978 C C . LEU B 1 25 ? 35.298 6.583 39.104 1.00 31.22 25 LEU B C 1
ATOM 979 O O . LEU B 1 25 ? 35.553 6.549 37.889 1.00 33.33 25 LEU B O 1
ATOM 988 N N . GLN B 1 26 ? 34.986 5.516 39.837 1.00 32.18 26 GLN B N 1
ATOM 989 C CA . GLN B 1 26 ? 34.857 4.207 39.231 1.00 31.21 26 GLN B CA 1
ATOM 990 C C . GLN B 1 26 ? 33.366 3.870 39.221 1.00 31.06 26 GLN B C 1
ATOM 991 O O . GLN B 1 26 ? 32.751 3.640 40.286 1.00 29.99 26 GLN B O 1
ATOM 997 N N . TRP B 1 27 ? 32.811 3.837 38.020 1.00 30.53 27 TRP B N 1
ATOM 998 C CA . TRP B 1 27 ? 31.409 3.437 37.782 1.00 30.94 27 TRP B CA 1
ATOM 999 C C . TRP B 1 27 ? 31.336 2.032 37.279 1.00 30.93 27 TRP B C 1
ATOM 1000 O O . TRP B 1 27 ? 32.062 1.632 36.311 1.00 30.31 27 TRP B O 1
ATOM 1011 N N . ARG B 1 28 ? 30.520 1.223 37.937 1.00 29.28 28 ARG B N 1
ATOM 1012 C CA A ARG B 1 28 ? 30.395 -0.173 37.533 0.50 29.01 28 ARG B CA 1
ATOM 1013 C CA B ARG B 1 28 ? 30.373 -0.196 37.538 0.50 29.63 28 ARG B CA 1
ATOM 1014 C C . ARG B 1 28 ? 29.912 -0.265 36.083 1.00 29.35 28 ARG B C 1
ATOM 1015 O O . ARG B 1 28 ? 28.875 0.297 35.702 1.00 30.26 28 ARG B O 1
ATOM 1030 N N . GLY B 1 29 ? 30.680 -0.930 35.243 1.00 28.49 29 GLY B N 1
ATOM 1031 C CA . GLY B 1 29 ? 30.274 -0.928 33.816 1.00 28.83 29 GLY B CA 1
ATOM 1032 C C . GLY B 1 29 ? 30.441 0.409 33.073 1.00 28.54 29 GLY B C 1
ATOM 1033 O O . GLY B 1 29 ? 29.936 0.533 31.953 1.00 29.50 29 GLY B O 1
ATOM 1034 N N . ASN B 1 30 ? 31.123 1.384 33.694 1.00 27.95 30 ASN B N 1
ATOM 1035 C CA . ASN B 1 30 ? 31.323 2.797 33.247 1.00 29.18 30 ASN B CA 1
ATOM 1036 C C . ASN B 1 30 ? 30.051 3.575 33.292 1.00 29.40 30 ASN B C 1
ATOM 1037 O O . ASN B 1 30 ? 30.104 4.791 33.283 1.00 35.91 30 ASN B O 1
ATOM 1042 N N . THR B 1 31 ? 28.899 2.924 33.352 1.00 30.21 31 THR B N 1
ATOM 1043 C CA . THR B 1 31 ? 27.612 3.649 33.361 1.00 29.20 31 THR B CA 1
ATOM 1044 C C . THR B 1 31 ? 26.705 3.332 34.561 1.00 31.13 31 THR B C 1
ATOM 1045 O O . THR B 1 31 ? 25.626 3.921 34.688 1.00 31.50 31 THR B O 1
ATOM 1049 N N . GLY B 1 32 ? 27.097 2.383 35.393 1.00 30.27 32 GLY B N 1
ATOM 1050 C CA . GLY B 1 32 ? 26.182 1.970 36.436 1.00 29.75 32 GLY B CA 1
ATOM 1051 C C . GLY B 1 32 ? 26.446 2.687 37.754 1.00 29.54 32 GLY B C 1
ATOM 1052 O O . GLY B 1 32 ? 26.627 3.908 37.823 1.00 29.89 32 GLY B O 1
ATOM 1053 N N . LYS B 1 33 ? 26.368 1.893 38.821 1.00 28.96 33 LYS B N 1
ATOM 1054 C CA . LYS B 1 33 ? 26.548 2.381 40.184 1.00 30.01 33 LYS B CA 1
ATOM 1055 C C . LYS B 1 33 ? 27.945 3.002 40.450 1.00 30.66 33 LYS B C 1
ATOM 1056 O O . LYS B 1 33 ? 28.972 2.435 40.006 1.00 31.03 33 LYS B O 1
ATOM 1062 N N . LEU B 1 34 ? 28.023 4.067 41.249 1.00 28.25 34 LEU B N 1
ATOM 1063 C CA . LEU B 1 34 ? 29.362 4.562 41.674 1.00 28.37 34 LEU B CA 1
ATOM 1064 C C . LEU B 1 34 ? 29.944 3.639 42.738 1.00 30.13 34 LEU B C 1
ATOM 1065 O O . LEU B 1 34 ? 29.368 3.469 43.808 1.00 30.96 34 LEU B O 1
ATOM 1070 N N . VAL B 1 35 ? 31.024 2.948 42.413 1.00 29.45 35 VAL B N 1
ATOM 1071 C CA . VAL B 1 35 ? 31.563 1.957 43.341 1.00 29.46 35 VAL B CA 1
ATOM 1072 C C . VAL B 1 35 ? 32.579 2.576 44.312 1.00 29.75 35 VAL B C 1
ATOM 1073 O O . VAL B 1 35 ? 32.508 2.348 45.528 1.00 31.84 35 VAL B O 1
ATOM 1077 N N . LYS B 1 36 ? 33.490 3.380 43.774 1.00 29.42 36 LYS B N 1
ATOM 1078 C CA A LYS B 1 36 ? 34.526 3.996 44.614 0.50 28.74 36 LYS B CA 1
ATOM 1079 C CA B LYS B 1 36 ? 34.541 3.987 44.608 0.50 29.05 36 LYS B CA 1
ATOM 1080 C C . LYS B 1 36 ? 35.070 5.256 44.000 1.00 30.10 36 LYS B C 1
ATOM 1081 O O . LYS B 1 36 ? 34.884 5.501 42.812 1.00 29.81 36 LYS B O 1
ATOM 1092 N N . VAL B 1 37 ? 35.749 6.041 44.842 1.00 28.56 37 VAL B N 1
ATOM 1093 C CA . VAL B 1 37 ? 36.358 7.327 44.313 1.00 31.17 37 VAL B CA 1
ATOM 1094 C C . VAL B 1 37 ? 37.755 7.333 44.903 1.00 30.68 37 VAL B C 1
ATOM 1095 O O . VAL B 1 37 ? 37.972 6.814 46.032 1.00 32.00 37 VAL B O 1
ATOM 1099 N N . ARG B 1 38 ? 38.705 7.766 44.090 1.00 29.21 38 ARG B N 1
ATOM 1100 C CA . ARG B 1 38 ? 40.074 7.765 44.438 1.00 28.93 38 ARG B CA 1
ATOM 1101 C C . ARG B 1 38 ? 40.577 9.216 44.313 1.00 29.52 38 ARG B C 1
ATOM 1102 O O . ARG B 1 38 ? 40.323 9.844 43.292 1.00 30.03 38 ARG B O 1
ATOM 1110 N N . LEU B 1 39 ? 41.270 9.733 45.323 1.00 28.46 39 LEU B N 1
ATOM 1111 C CA A LEU B 1 39 ? 41.837 11.078 45.162 0.50 28.64 39 LEU B CA 1
ATOM 11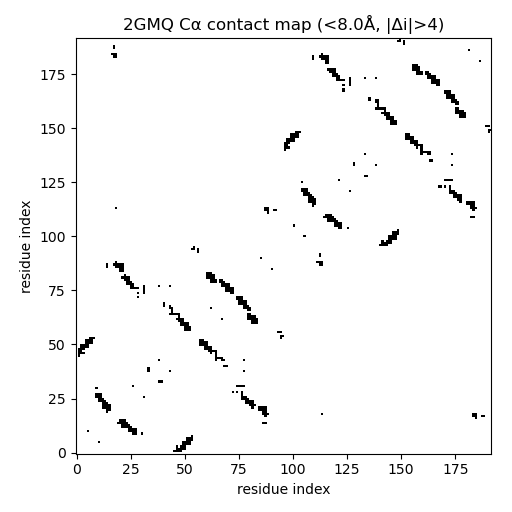12 C CA B LEU B 1 39 ? 41.871 11.059 45.201 0.50 29.09 39 LEU B CA 1
ATOM 1113 C C . LEU B 1 39 ? 42.927 11.079 44.119 1.00 28.72 39 LEU B C 1
ATOM 1114 O O . LEU B 1 39 ? 43.802 10.144 44.048 1.00 28.47 39 LEU B O 1
ATOM 1123 N N . LYS B 1 40 ? 42.883 12.115 43.299 1.00 28.98 40 LYS B N 1
ATOM 1124 C CA A LYS B 1 40 ? 43.991 12.414 42.377 0.50 28.80 40 LYS B CA 1
ATOM 1125 C CA B LYS B 1 40 ? 43.996 12.326 42.377 0.50 28.59 40 LYS B CA 1
ATOM 1126 C C . LYS B 1 40 ? 45.334 12.644 43.099 1.00 28.71 40 LYS B C 1
ATOM 112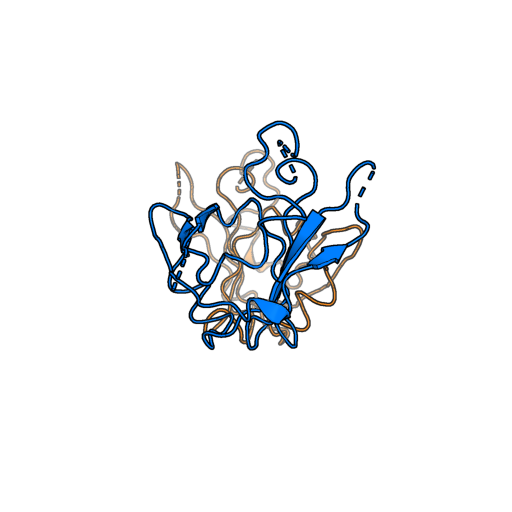7 O O . LYS B 1 40 ? 45.358 13.057 44.278 1.00 28.63 40 LYS B O 1
ATOM 1138 N N . ASN B 1 41 ? 46.437 12.351 42.403 1.00 26.61 41 ASN B N 1
ATOM 1139 C CA A ASN B 1 41 ? 47.775 12.386 42.978 0.50 25.97 41 ASN B CA 1
ATOM 1140 C CA B ASN B 1 41 ? 47.785 12.404 42.952 0.50 26.98 41 ASN B CA 1
ATOM 1141 C C . ASN B 1 41 ? 48.115 13.777 43.542 1.00 25.76 41 ASN B C 1
ATOM 1142 O O . ASN B 1 41 ? 48.553 13.880 44.689 1.00 26.95 41 ASN B O 1
ATOM 1151 N N . THR B 1 42 ? 47.926 14.820 42.741 1.00 26.17 42 THR B N 1
ATOM 1152 C CA . THR B 1 42 ? 48.248 16.210 43.213 1.00 25.77 42 THR B CA 1
ATOM 1153 C C . THR B 1 42 ? 47.470 16.616 44.500 1.00 25.65 42 THR B C 1
ATOM 1154 O O . THR B 1 42 ? 48.060 17.144 45.475 1.00 25.82 42 THR B O 1
ATOM 1158 N N . ARG B 1 43 ? 46.155 16.461 44.472 1.00 24.91 43 ARG B N 1
ATOM 1159 C CA . ARG B 1 43 ? 45.287 16.730 45.667 1.00 24.79 43 ARG B CA 1
ATOM 1160 C C . ARG B 1 43 ? 45.756 15.814 46.849 1.00 24.54 43 ARG B C 1
ATOM 1161 O O . ARG B 1 43 ? 45.886 16.247 48.008 1.00 25.32 43 ARG B O 1
ATOM 1169 N N . ALA B 1 44 ? 46.028 14.560 46.573 1.00 25.24 44 ALA B N 1
ATOM 1170 C CA . ALA B 1 44 ? 46.559 13.646 47.635 1.00 25.21 44 ALA B CA 1
ATOM 1171 C C . ALA B 1 44 ? 47.845 14.214 48.281 1.00 25.61 44 ALA B C 1
ATOM 1172 O O . ALA B 1 44 ? 48.018 14.177 49.521 1.00 26.09 44 ALA B O 1
ATOM 1187 N N . GLU B 1 46 ? 48.761 17.395 48.301 1.00 24.32 46 GLU B N 1
ATOM 1188 C CA . GLU B 1 46 ? 48.327 18.563 49.088 1.00 25.53 46 GLU B CA 1
ATOM 1189 C C . GLU B 1 46 ? 47.751 18.119 50.466 1.00 24.37 46 GLU B C 1
ATOM 1190 O O . GLU B 1 46 ? 48.142 18.692 51.505 1.00 25.28 46 GLU B O 1
ATOM 1204 N N . TRP B 1 48 ? 48.332 15.398 52.141 1.00 25.54 48 TRP B N 1
ATOM 1205 C CA A TRP B 1 48 ? 49.420 14.884 52.942 0.50 26.00 48 TRP B CA 1
ATOM 1206 C CA B TRP B 1 48 ? 49.432 14.875 52.957 0.50 26.60 48 TRP B CA 1
ATOM 1207 C C . TRP B 1 48 ? 50.128 16.004 53.728 1.00 25.98 48 TRP B C 1
ATOM 1208 O O . TRP B 1 48 ? 50.371 15.887 54.932 1.00 26.93 48 TRP B O 1
ATOM 1229 N N . TYR B 1 49 ? 50.463 17.082 53.033 1.00 26.07 49 TYR B N 1
ATOM 1230 C CA . TYR B 1 49 ? 51.098 18.241 53.663 1.00 25.97 49 TYR B CA 1
ATOM 1231 C C . TYR B 1 49 ? 50.195 18.814 54.733 1.00 25.96 49 TYR B C 1
ATOM 1232 O O . TYR B 1 49 ? 50.667 19.084 55.844 1.00 26.33 49 TYR B O 1
ATOM 1241 N N . ASN B 1 50 ? 48.902 18.913 54.436 1.00 24.09 50 ASN B N 1
ATOM 1242 C CA . ASN B 1 50 ? 47.973 19.569 55.358 1.00 26.45 50 ASN B CA 1
ATOM 1243 C C . ASN B 1 50 ? 47.407 18.673 56.477 1.00 26.28 50 ASN B C 1
ATOM 1244 O O . ASN B 1 50 ? 46.784 19.183 57.415 1.00 26.06 50 ASN B O 1
ATOM 1249 N N . LYS B 1 51 ? 47.626 17.369 56.343 1.00 26.15 51 LYS B N 1
ATOM 1250 C CA . LYS B 1 51 ? 47.008 16.371 57.191 1.00 26.77 51 LYS B CA 1
ATOM 1251 C C . LYS B 1 51 ? 45.493 16.420 57.124 1.00 27.73 51 LYS B C 1
ATOM 1252 O O . LYS B 1 51 ? 44.845 16.100 58.086 1.00 28.05 51 LYS B O 1
ATOM 1258 N N . GLN B 1 52 ? 44.935 16.789 55.951 1.00 26.61 52 GLN B N 1
ATOM 1259 C CA . GLN B 1 52 ? 43.498 16.957 55.795 1.00 27.87 52 GLN B CA 1
ATOM 1260 C C . GLN B 1 52 ? 42.797 15.602 55.915 1.00 28.08 52 GLN B C 1
ATOM 1261 O O . GLN B 1 52 ? 41.770 15.464 56.612 1.00 28.64 52 GLN B O 1
ATOM 1267 N N . ILE B 1 53 ? 43.334 14.598 55.218 1.00 29.13 53 ILE B N 1
ATOM 1268 C CA . ILE B 1 53 ? 42.968 13.202 55.441 1.00 28.96 53 ILE B CA 1
ATOM 1269 C C . ILE B 1 53 ? 44.279 12.484 55.623 1.00 29.28 53 ILE B C 1
ATOM 1270 O O . ILE B 1 53 ? 45.272 12.757 54.941 1.00 30.30 53 ILE B O 1
ATOM 1275 N N . THR B 1 54 ? 44.276 11.584 56.581 1.00 29.45 54 THR B N 1
ATOM 1276 C CA . THR B 1 54 ? 45.473 10.853 56.970 1.00 30.39 54 THR B CA 1
ATOM 1277 C C . THR B 1 54 ? 45.101 9.389 57.155 1.00 29.70 54 THR B C 1
ATOM 1278 O O . THR B 1 54 ? 43.947 9.068 57.368 1.00 30.52 54 THR B O 1
ATOM 1282 N N . GLU B 1 55 ? 46.088 8.494 57.090 1.00 29.80 55 GLU B N 1
ATOM 1283 C CA A GLU B 1 55 ? 45.881 7.078 57.362 0.50 29.89 55 GLU B CA 1
ATOM 1284 C CA B GLU B 1 55 ? 45.823 7.075 57.358 0.50 29.59 55 GLU B CA 1
ATOM 1285 C C . GLU B 1 55 ? 45.213 6.909 58.732 1.00 29.50 55 GLU B C 1
ATOM 1286 O O . GLU B 1 55 ? 44.368 6.034 58.920 1.00 29.18 55 GLU B O 1
ATOM 1297 N N . GLU B 1 56 ? 45.601 7.752 59.695 1.00 29.94 56 GLU B N 1
ATOM 1298 C CA A GLU B 1 56 ? 44.989 7.621 61.027 0.50 30.81 56 GLU B CA 1
ATOM 1299 C CA B GLU B 1 56 ? 45.051 7.732 61.053 0.50 30.99 56 GLU B CA 1
ATOM 1300 C C . GLU B 1 56 ? 43.562 8.159 61.166 1.00 31.28 56 GLU B C 1
ATOM 1301 O O . GLU B 1 56 ? 42.804 7.633 61.997 1.00 31.97 56 GLU B O 1
ATOM 1312 N N . ASN B 1 57 ? 43.150 9.128 60.338 1.00 31.08 57 ASN B N 1
ATOM 1313 C CA . ASN B 1 57 ? 41.815 9.711 60.455 1.00 30.50 57 ASN B CA 1
ATOM 1314 C C . ASN B 1 57 ? 40.815 9.307 59.303 1.00 29.98 57 ASN B C 1
ATOM 1315 O O . ASN B 1 57 ? 39.605 9.641 59.368 1.00 28.55 57 ASN B O 1
ATOM 1320 N N . ILE B 1 58 ? 41.280 8.522 58.325 1.00 29.00 58 ILE B N 1
ATOM 1321 C CA . ILE B 1 58 ? 40.459 8.325 57.100 1.00 27.68 58 ILE B CA 1
ATOM 1322 C C . ILE B 1 58 ? 39.134 7.613 57.432 1.00 28.26 58 ILE B C 1
ATOM 1323 O O . ILE B 1 58 ? 38.066 7.944 56.905 1.00 28.12 58 ILE B O 1
ATOM 1328 N N . GLN B 1 59 ? 39.201 6.631 58.328 1.00 28.04 59 GLN B N 1
ATOM 1329 C CA . GLN B 1 59 ? 38.012 5.832 58.635 1.00 30.41 59 GLN B CA 1
ATOM 1330 C C . GLN B 1 59 ? 36.989 6.560 59.534 1.00 29.51 59 GLN B C 1
ATOM 1331 O O . GLN B 1 59 ? 35.905 6.057 59.721 1.00 30.06 59 GLN B O 1
ATOM 1337 N N . GLU B 1 60 ? 37.319 7.764 60.011 1.00 28.25 60 GLU B N 1
ATOM 1338 C CA . GLU B 1 60 ? 36.324 8.632 60.654 1.00 29.74 60 GLU B CA 1
ATOM 1339 C C . GLU B 1 60 ? 35.283 9.255 59.720 1.00 29.87 60 GLU B C 1
ATOM 1340 O O . GLU B 1 60 ? 34.170 9.563 60.134 1.00 30.75 60 GLU B O 1
ATOM 1346 N N . ILE B 1 61 ? 35.613 9.349 58.431 1.00 26.62 61 ILE B N 1
ATOM 1347 C CA . ILE B 1 61 ? 34.726 10.005 57.461 1.00 28.41 61 ILE B CA 1
ATOM 1348 C C . ILE B 1 61 ? 33.556 9.040 57.138 1.00 29.17 61 ILE B C 1
ATOM 1349 O O . ILE B 1 61 ? 33.805 7.893 56.805 1.00 29.29 61 ILE B O 1
ATOM 1354 N N . THR B 1 62 ? 32.310 9.513 57.255 1.00 28.72 62 THR B N 1
ATOM 1355 C CA . THR B 1 62 ? 31.123 8.718 56.922 1.00 29.86 62 THR B CA 1
ATOM 1356 C C . THR B 1 62 ? 30.418 9.285 55.661 1.00 31.31 62 THR B C 1
ATOM 1357 O O . THR B 1 62 ? 29.542 8.612 55.095 1.00 32.15 62 THR B O 1
ATOM 1361 N N . THR B 1 63 ? 30.770 10.516 55.259 1.00 29.56 63 THR B N 1
ATOM 1362 C CA . THR B 1 63 ? 30.090 11.166 54.131 1.00 30.48 63 THR B CA 1
ATOM 1363 C C . THR B 1 63 ? 31.066 11.991 53.348 1.00 30.91 63 THR B C 1
ATOM 1364 O O . THR B 1 63 ? 31.836 12.779 53.958 1.00 30.81 63 THR B O 1
ATOM 1368 N N . LEU B 1 64 ? 30.968 11.853 52.029 1.00 30.26 64 LEU B N 1
ATOM 1369 C CA A LEU B 1 64 ? 31.701 12.760 51.100 0.50 28.43 64 LEU B CA 1
ATOM 1370 C CA B LEU B 1 64 ? 31.704 12.720 51.113 0.50 30.61 64 LEU B CA 1
ATOM 1371 C C . LEU B 1 64 ? 30.697 13.673 50.480 1.00 31.68 64 LEU B C 1
ATOM 1372 O O . LEU B 1 64 ? 29.693 13.203 49.879 1.00 32.27 64 LEU B O 1
ATOM 1381 N N . ASN B 1 65 ? 30.999 14.989 50.553 1.00 31.50 65 ASN B N 1
ATOM 1382 C CA . ASN B 1 65 ? 30.141 16.002 49.901 1.00 30.55 65 ASN B CA 1
ATOM 1383 C C . ASN B 1 65 ? 30.860 16.409 48.615 1.00 31.51 65 ASN B C 1
ATOM 1384 O O . ASN B 1 65 ? 31.859 17.151 48.664 1.00 31.95 65 ASN B O 1
ATOM 1389 N N . ILE B 1 66 ? 30.390 15.882 47.488 1.00 30.38 66 ILE B N 1
ATOM 1390 C CA A ILE B 1 66 ? 31.035 16.096 46.175 0.50 29.41 66 ILE B CA 1
ATOM 1391 C CA B ILE B 1 66 ? 31.056 16.148 46.201 0.50 31.09 66 ILE B CA 1
ATOM 1392 C C . ILE B 1 66 ? 30.579 17.454 45.612 1.00 30.43 66 ILE B C 1
ATOM 1393 O O . ILE B 1 66 ? 29.374 17.727 45.526 1.00 29.72 66 ILE B O 1
ATOM 1402 N N . ILE B 1 67 ? 31.566 18.283 45.239 1.00 30.50 67 ILE B N 1
ATOM 1403 C CA . ILE B 1 67 ? 31.321 19.645 44.825 1.00 30.90 67 ILE B CA 1
ATOM 1404 C C . ILE B 1 67 ? 31.683 19.852 43.374 1.00 31.16 67 ILE B C 1
ATOM 1405 O O . ILE B 1 67 ? 32.806 19.543 42.946 1.00 31.81 67 ILE B O 1
ATOM 1410 N N . LYS B 1 68 ? 30.823 20.529 42.623 1.00 32.04 68 LYS B N 1
ATOM 1411 C CA . LYS B 1 68 ? 31.167 20.755 41.175 1.00 33.14 68 LYS B CA 1
ATOM 1412 C C . LYS B 1 68 ? 30.129 21.640 40.575 1.00 33.45 68 LYS B C 1
ATOM 1413 O O . LYS B 1 68 ? 28.974 21.468 40.881 1.00 31.83 68 LYS B O 1
ATOM 1419 N N . ASN B 1 69 ? 30.529 22.535 39.671 1.00 34.82 69 ASN B N 1
ATOM 1420 C CA . ASN B 1 69 ? 29.552 23.383 38.957 1.00 36.34 69 ASN B CA 1
ATOM 1421 C C . ASN B 1 69 ? 28.586 24.104 39.902 1.00 35.81 69 ASN B C 1
ATOM 1422 O O . ASN B 1 69 ? 27.421 24.268 39.604 1.00 38.40 69 ASN B O 1
ATOM 1427 N N . GLY B 1 70 ? 29.111 24.563 41.033 1.00 36.93 70 GLY B N 1
ATOM 1428 C CA . GLY B 1 70 ? 28.329 25.231 42.079 1.00 35.90 70 GLY B CA 1
ATOM 1429 C C . GLY B 1 70 ? 27.274 24.404 42.776 1.00 36.21 70 GLY B C 1
ATOM 1430 O O . GLY B 1 70 ? 26.428 24.954 43.490 1.00 35.72 70 GLY B O 1
ATOM 1431 N N . LYS B 1 71 ? 27.339 23.067 42.607 1.00 33.03 71 LYS B N 1
ATOM 1432 C CA . LYS B 1 71 ? 26.364 22.149 43.182 1.00 32.12 71 LYS B CA 1
ATOM 1433 C C . LYS B 1 71 ? 27.103 21.215 44.141 1.00 33.15 71 LYS B C 1
ATOM 1434 O O . LYS B 1 71 ? 28.307 21.084 44.016 1.00 30.99 71 LYS B O 1
ATOM 1440 N N . SER B 1 72 ? 26.340 20.512 44.990 1.00 32.27 72 SER B N 1
ATOM 1441 C CA A SER B 1 72 ? 26.888 19.655 46.033 0.50 32.15 72 SER B CA 1
ATOM 1442 C CA B SER B 1 72 ? 26.863 19.682 46.062 0.50 33.55 72 SER B CA 1
ATOM 1443 C C . SER B 1 72 ? 26.007 18.407 46.174 1.00 32.98 72 SER B C 1
ATOM 1444 O O . SER B 1 72 ? 24.776 18.478 46.018 1.00 34.38 72 SER B O 1
ATOM 1449 N N . LEU B 1 73 ? 26.635 17.237 46.398 1.00 31.12 73 LEU B N 1
ATOM 1450 C CA . LEU B 1 73 ? 25.904 15.955 46.537 1.00 30.67 73 LEU B CA 1
ATOM 1451 C C . LEU B 1 73 ? 26.608 15.197 47.653 1.00 31.12 73 LEU B C 1
ATOM 1452 O O . LEU B 1 73 ? 27.775 14.821 47.518 1.00 31.46 73 LEU B O 1
ATOM 1457 N N . ALA B 1 74 ? 25.904 15.005 48.768 1.00 29.71 74 ALA B N 1
ATOM 1458 C CA . ALA B 1 74 ? 26.450 14.177 49.865 1.00 31.82 74 ALA B CA 1
ATOM 1459 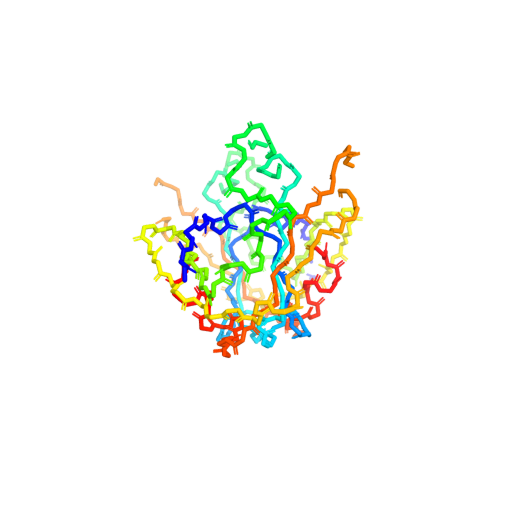C C . ALA B 1 74 ? 26.245 12.667 49.610 1.00 32.97 74 ALA B C 1
ATOM 1460 O O . ALA B 1 74 ? 25.123 12.223 49.283 1.00 34.25 74 ALA B O 1
ATOM 1462 N N . LEU B 1 75 ? 27.305 11.871 49.803 1.00 30.15 75 LEU B N 1
ATOM 1463 C CA . LEU B 1 75 ? 27.242 10.443 49.535 1.00 31.10 75 LEU B CA 1
ATOM 1464 C C . LEU B 1 75 ? 27.810 9.779 50.755 1.00 30.31 75 LEU B C 1
ATOM 1465 O O . LEU B 1 75 ? 28.889 10.131 51.255 1.00 31.96 75 LEU B O 1
ATOM 1470 N N . GLU B 1 76 ? 27.068 8.826 51.320 1.00 28.65 76 GLU B N 1
ATOM 1471 C CA A GLU B 1 76 ? 27.653 8.056 52.418 0.50 28.68 76 GLU B CA 1
ATOM 1472 C CA B GLU B 1 76 ? 27.636 8.029 52.409 0.50 28.65 76 GLU B CA 1
ATOM 1473 C C . GLU B 1 76 ? 28.692 7.108 51.831 1.00 28.66 76 GLU B C 1
ATOM 1474 O O . GLU B 1 76 ? 28.505 6.561 50.714 1.00 30.22 76 GLU B O 1
ATOM 1485 N N . VAL B 1 77 ? 29.725 6.842 52.613 1.00 29.26 77 VAL B N 1
ATOM 1486 C CA . VAL B 1 77 ? 30.729 5.842 52.334 1.00 28.57 77 VAL B CA 1
ATOM 1487 C C . VAL B 1 77 ? 30.653 4.664 53.324 1.00 29.71 77 VAL B C 1
ATOM 1488 O O . VAL B 1 77 ? 29.959 4.736 54.357 1.00 29.77 77 VAL B O 1
ATOM 1492 N N . TYR B 1 78 ? 31.358 3.581 53.002 1.00 27.88 78 TYR B N 1
ATOM 1493 C CA . TYR B 1 78 ? 31.542 2.499 53.966 1.00 29.83 78 TYR B CA 1
ATOM 1494 C C . TYR B 1 78 ? 32.845 2.809 54.700 1.00 30.35 78 TYR B C 1
ATOM 1495 O O . TYR B 1 78 ? 33.917 2.532 54.161 1.00 29.69 78 TYR B O 1
ATOM 1504 N N . PRO B 1 79 ? 32.769 3.384 55.927 1.00 32.04 79 PRO B N 1
ATOM 1505 C CA . PRO B 1 79 ? 34.028 3.813 56.587 1.00 32.36 79 PRO B CA 1
ATOM 1506 C C . PRO B 1 79 ? 35.069 2.711 56.811 1.00 33.15 79 PRO B C 1
ATOM 1507 O O . PRO B 1 79 ? 36.277 3.007 56.799 1.00 34.02 79 PRO B O 1
ATOM 1511 N N . GLU B 1 80 ? 34.629 1.477 57.011 1.00 32.50 80 GLU B N 1
ATOM 1512 C CA A GLU B 1 80 ? 35.529 0.321 57.296 0.50 32.82 80 GLU B CA 1
ATOM 1513 C CA B GLU B 1 80 ? 35.619 0.438 57.326 0.50 33.06 80 GLU B CA 1
ATOM 1514 C C . GLU B 1 80 ? 36.326 -0.069 56.067 1.00 32.39 80 GLU B C 1
ATOM 1515 O O . GLU B 1 80 ? 37.269 -0.856 56.158 1.00 33.36 80 GLU B O 1
ATOM 1526 N N . LYS B 1 81 ? 35.894 0.424 54.917 1.00 30.91 81 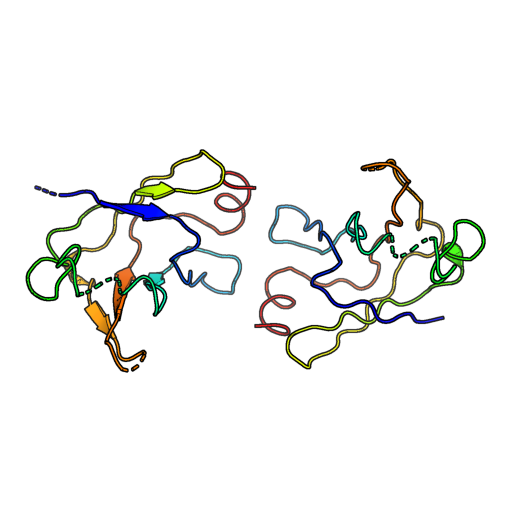LYS B N 1
ATOM 1527 C CA . LYS B 1 81 ? 36.514 0.076 53.643 1.00 30.08 81 LYS B CA 1
ATOM 1528 C C . LYS B 1 81 ? 37.493 1.145 53.142 1.00 30.95 81 LYS B C 1
ATOM 1529 O O . LYS B 1 81 ? 38.221 0.920 52.167 1.00 30.87 81 LYS B O 1
ATOM 1535 N N . SER B 1 82 ? 37.441 2.327 53.748 1.00 30.87 82 SER B N 1
ATOM 1536 C CA . SER B 1 82 ? 38.326 3.432 53.283 1.00 31.50 82 SER B CA 1
ATOM 1537 C C . SER B 1 82 ? 39.779 3.034 53.480 1.00 31.75 82 SER B C 1
ATOM 1538 O O . SER B 1 82 ? 40.156 2.533 54.568 1.00 30.38 82 SER B O 1
ATOM 1541 N N . ILE B 1 83 ? 40.597 3.224 52.432 1.00 33.06 83 ILE B N 1
ATOM 1542 C CA . ILE B 1 83 ? 42.033 2.772 52.447 1.00 33.42 83 ILE B CA 1
ATOM 1543 C C . ILE B 1 83 ? 42.957 3.646 51.598 1.00 34.36 83 ILE B C 1
ATOM 1544 O O . ILE B 1 83 ? 42.494 4.358 50.697 1.00 32.83 83 ILE B O 1
ATOM 1549 N N . TYR B 1 84 ? 44.256 3.616 51.909 1.00 33.74 84 TYR B N 1
ATOM 1550 C CA . TYR B 1 84 ? 45.261 4.193 51.011 1.00 35.56 84 TYR B CA 1
ATOM 1551 C C . TYR B 1 84 ? 45.775 3.123 50.013 1.00 36.78 84 TYR B C 1
ATOM 1552 O O . TYR B 1 84 ? 45.968 1.961 50.378 1.00 34.87 84 TYR B O 1
ATOM 1561 N N . VAL B 1 85 ? 45.919 3.530 48.754 1.00 38.40 85 VAL B N 1
ATOM 1562 C CA A VAL B 1 85 ? 46.450 2.692 47.685 0.50 39.97 85 VAL B CA 1
ATOM 1563 C CA B VAL B 1 85 ? 46.460 2.689 47.697 0.50 39.76 85 VAL B CA 1
ATOM 1564 C C . VAL B 1 85 ? 47.703 3.362 47.112 1.00 41.18 85 VAL B C 1
ATOM 1565 O O . VAL B 1 85 ? 47.805 4.577 47.082 1.00 40.75 85 VAL B O 1
ATOM 1572 N N . LYS B 1 86 ? 48.674 2.564 46.674 1.00 43.97 86 LYS B N 1
ATOM 1573 C CA . LYS B 1 86 ? 49.846 3.137 46.013 1.00 47.81 86 LYS B CA 1
ATOM 1574 C C . LYS B 1 86 ? 49.501 3.516 44.548 1.00 50.12 86 LYS B C 1
ATOM 1575 O O . LYS B 1 86 ? 48.572 2.974 43.947 1.00 50.75 86 LYS B O 1
ATOM 1581 N N . PRO B 1 87 ? 50.205 4.501 43.988 1.00 52.20 87 PRO B N 1
ATOM 1582 C CA . PRO B 1 87 ? 50.609 5.795 44.504 1.00 53.32 87 PRO B CA 1
ATOM 1583 C C . PRO B 1 87 ? 49.861 6.798 43.638 1.00 54.46 87 PRO B C 1
ATOM 1584 O O . PRO B 1 87 ? 49.207 6.375 42.654 1.00 55.41 87 PRO B O 1
ATOM 1588 N N . GLY B 1 90 ? 53.127 8.123 40.609 1.00 59.34 90 GLY B N 1
ATOM 1589 C CA . GLY B 1 90 ? 52.964 8.937 41.820 1.00 59.06 90 GLY B CA 1
ATOM 1590 C C . GLY B 1 90 ? 54.183 8.805 42.721 1.00 58.97 90 GLY B C 1
ATOM 1591 O O . GLY B 1 90 ? 55.157 8.158 42.357 1.00 59.17 90 GLY B O 1
ATOM 1592 N N . ARG B 1 91 ? 54.139 9.428 43.897 1.00 58.42 91 ARG B N 1
ATOM 1593 C CA . ARG B 1 91 ? 55.208 9.258 44.897 1.00 56.85 91 ARG B CA 1
ATOM 1594 C C . ARG B 1 91 ? 54.638 8.694 46.215 1.00 55.81 91 ARG B C 1
ATOM 1595 O O . ARG B 1 91 ? 55.231 7.791 46.813 1.00 55.75 91 ARG B O 1
ATOM 1597 N N . ILE B 1 92 ? 53.479 9.216 46.637 1.00 53.64 92 ILE B N 1
ATOM 1598 C CA . ILE B 1 92 ? 52.816 8.796 47.885 1.00 51.82 92 ILE B CA 1
ATOM 1599 C C . ILE B 1 92 ? 51.423 8.182 47.615 1.00 49.35 92 ILE B C 1
ATOM 1600 O O . ILE B 1 92 ? 50.806 8.386 46.545 1.00 49.72 92 ILE B O 1
ATOM 1605 N N . ASN B 1 93 ? 50.951 7.424 48.599 1.00 45.29 93 ASN B N 1
ATOM 1606 C CA . ASN B 1 93 ? 49.702 6.721 48.521 1.00 41.60 93 ASN B CA 1
ATOM 1607 C C . ASN B 1 93 ? 48.509 7.681 48.544 1.00 39.24 93 ASN B C 1
ATOM 1608 O O . ASN B 1 93 ? 48.619 8.806 49.046 1.00 38.38 93 ASN B O 1
ATOM 1613 N N . VAL B 1 94 ? 47.410 7.227 47.958 1.00 34.80 94 VAL B N 1
ATOM 1614 C CA . VAL B 1 94 ? 46.235 8.084 47.816 1.00 33.21 94 VAL B CA 1
ATOM 1615 C C . VAL B 1 94 ? 45.033 7.461 48.507 1.00 32.37 94 VAL B C 1
ATOM 1616 O O . VAL B 1 94 ? 44.915 6.238 48.489 1.00 31.26 94 VAL B O 1
ATOM 1620 N N . PRO B 1 95 ? 44.169 8.293 49.167 1.00 31.86 95 PRO B N 1
ATOM 1621 C CA . PRO B 1 95 ? 42.940 7.781 49.786 1.00 30.24 95 PRO B CA 1
ATOM 1622 C C . PRO B 1 95 ? 41.880 7.317 48.769 1.00 30.89 95 PRO B C 1
ATOM 1623 O O . PRO B 1 95 ? 41.721 7.951 47.707 1.00 29.10 95 PRO B O 1
ATOM 1627 N N . VAL B 1 96 ? 41.167 6.231 49.127 1.00 30.17 96 VAL B N 1
ATOM 1628 C CA . VAL B 1 96 ? 40.102 5.673 48.341 1.00 30.41 96 VAL B CA 1
ATOM 1629 C C . VAL B 1 96 ? 38.922 5.475 49.254 1.00 29.75 96 VAL B C 1
ATOM 1630 O O . VAL B 1 96 ? 39.091 4.980 50.402 1.00 28.56 96 VAL B O 1
ATOM 1634 N N . PHE B 1 97 ? 37.736 5.826 48.752 1.00 28.64 97 PHE B N 1
ATOM 1635 C CA . PHE B 1 97 ? 36.468 5.667 49.529 1.00 29.14 97 PHE B CA 1
ATOM 1636 C C . PHE B 1 97 ? 35.578 4.778 48.728 1.00 30.50 97 PHE B C 1
ATOM 1637 O O . PHE B 1 97 ? 35.482 4.939 47.476 1.00 31.38 97 PHE B O 1
ATOM 1645 N N . PHE B 1 98 ? 34.886 3.914 49.438 1.00 28.90 98 PHE B N 1
ATOM 1646 C CA . PHE B 1 98 ? 33.910 3.020 48.819 1.00 29.87 98 PHE B CA 1
ATOM 1647 C C . PHE B 1 98 ? 32.538 3.607 49.095 1.00 30.27 98 PHE B C 1
ATOM 1648 O O . PHE B 1 98 ? 32.180 3.899 50.256 1.00 31.00 98 PHE B O 1
ATOM 1656 N N . ILE B 1 99 ? 31.787 3.815 48.025 1.00 30.20 99 ILE B N 1
ATOM 1657 C CA . ILE B 1 99 ? 30.533 4.559 48.159 1.00 29.58 99 ILE B CA 1
ATOM 1658 C C . ILE B 1 99 ? 29.375 3.656 48.562 1.00 31.09 99 ILE B C 1
ATOM 1659 O O . ILE B 1 99 ? 29.095 2.632 47.881 1.00 32.25 99 ILE B O 1
ATOM 1664 N N . LYS B 1 100 ? 28.651 4.098 49.593 1.00 29.49 100 LYS B N 1
ATOM 1665 C CA . LYS B 1 100 ? 27.517 3.336 50.138 1.00 29.55 100 LYS B CA 1
ATOM 1666 C C . LYS B 1 100 ? 26.168 3.821 49.551 1.00 30.77 100 LYS B C 1
ATOM 1667 O O . LYS B 1 100 ? 25.319 3.005 49.153 1.00 31.51 100 LYS B O 1
ATOM 1673 N N . THR B 1 101 ? 25.991 5.140 49.510 1.00 30.17 101 THR B N 1
ATOM 1674 C CA . THR B 1 101 ? 24.761 5.673 48.900 1.00 29.83 101 THR B CA 1
ATOM 1675 C C . THR B 1 101 ? 24.693 5.240 47.425 1.00 30.86 101 THR B C 1
ATOM 1676 O O . THR B 1 101 ? 25.612 5.497 46.662 1.00 30.49 101 THR B O 1
ATOM 1680 N N . PRO B 1 102 ? 23.605 4.554 47.008 1.00 29.25 102 PRO B N 1
ATOM 1681 C CA . PRO B 1 102 ? 23.513 4.207 45.626 1.00 28.97 102 PRO B CA 1
ATOM 1682 C C . PRO B 1 102 ? 23.304 5.419 44.706 1.00 29.93 102 PRO B C 1
ATOM 1683 O O . PRO B 1 102 ? 22.453 6.265 44.947 1.00 29.39 102 PRO B O 1
ATOM 1687 N N . ILE B 1 103 ? 24.129 5.536 43.702 1.00 30.33 103 ILE B N 1
ATOM 1688 C CA . ILE B 1 103 ? 23.933 6.604 42.713 1.00 32.06 103 ILE B CA 1
ATOM 1689 C C . ILE B 1 103 ? 24.559 6.096 41.449 1.00 31.66 103 ILE B C 1
ATOM 1690 O O . ILE B 1 103 ? 25.640 5.464 41.541 1.00 32.87 103 ILE B O 1
ATOM 1695 N N . ASN B 1 104 ? 23.857 6.282 40.327 1.00 32.10 104 ASN B N 1
ATOM 1696 C CA . ASN B 1 104 ? 24.303 5.811 39.041 1.00 32.07 104 ASN B CA 1
ATOM 1697 C C . ASN B 1 104 ? 24.779 6.962 38.172 1.00 30.59 104 ASN B C 1
ATOM 1698 O O . ASN B 1 104 ? 24.486 8.171 38.450 1.00 33.16 104 ASN B O 1
ATOM 1703 N N . ARG B 1 105 ? 25.517 6.616 37.129 1.00 29.33 105 ARG B N 1
ATOM 1704 C CA . ARG B 1 105 ? 26.243 7.643 36.348 1.00 28.29 105 ARG B CA 1
ATOM 1705 C C . ARG B 1 105 ? 25.270 8.659 35.755 1.00 28.70 105 ARG B C 1
ATOM 1706 O O . ARG B 1 105 ? 25.635 9.844 35.713 1.00 29.90 105 ARG B O 1
ATOM 1714 N N . GLY B 1 106 ? 24.071 8.210 35.297 1.00 28.70 106 GLY B N 1
ATOM 1715 C CA . GLY B 1 106 ? 23.152 9.138 34.566 1.00 29.47 106 GLY B CA 1
ATOM 1716 C C . GLY B 1 106 ? 22.708 10.270 35.480 1.00 29.41 106 GLY B C 1
ATOM 1717 O O . GLY B 1 106 ? 22.813 11.434 35.116 1.00 29.74 106 GLY B O 1
ATOM 1718 N N . VAL B 1 107 ? 22.254 9.912 36.681 1.00 29.43 107 VAL B N 1
ATOM 1719 C CA A VAL B 1 107 ? 21.738 10.950 37.594 0.50 28.78 107 VAL B CA 1
ATOM 1720 C CA B VAL B 1 107 ? 21.736 10.936 37.576 0.50 29.65 107 VAL B CA 1
ATOM 1721 C C . VAL B 1 107 ? 22.900 11.824 38.068 1.00 28.80 107 VAL B C 1
ATOM 1722 O O . VAL B 1 107 ? 22.757 13.070 38.188 1.00 30.45 107 VAL B O 1
ATOM 1729 N N . PHE B 1 108 ? 24.041 11.195 38.304 1.00 29.86 108 PHE B N 1
ATOM 1730 C CA . PHE B 1 108 ? 25.228 11.987 38.699 1.00 30.98 108 PHE B CA 1
ATOM 1731 C C . PHE B 1 108 ? 25.536 13.076 37.642 1.00 31.25 108 PHE B C 1
ATOM 1732 O O . PHE B 1 108 ? 25.685 14.254 37.985 1.00 31.47 108 PHE B O 1
ATOM 1740 N N . GLU B 1 109 ? 25.555 12.669 36.360 1.00 30.55 109 GLU B N 1
ATOM 1741 C CA A GLU B 1 109 ? 25.792 13.591 35.212 0.50 30.89 109 GLU B CA 1
ATOM 1742 C CA B GLU B 1 109 ? 25.848 13.641 35.305 0.50 31.79 109 GLU B CA 1
ATOM 1743 C C . GLU B 1 109 ? 24.694 14.652 35.171 1.00 32.06 109 GLU B C 1
ATOM 1744 O O . GLU B 1 109 ? 24.962 15.792 34.874 1.00 34.29 109 GLU B O 1
ATOM 1755 N N . GLU B 1 110 ? 23.440 14.230 35.420 1.00 31.83 110 GLU B N 1
ATOM 1756 C CA . GLU B 1 110 ? 22.278 15.161 35.402 1.00 32.91 110 GLU B CA 1
ATOM 1757 C C . GLU B 1 110 ? 22.567 16.254 36.467 1.00 31.07 110 GLU B C 1
ATOM 1758 O O . GLU B 1 110 ? 22.442 17.469 36.158 1.00 33.23 110 GLU B O 1
ATOM 1764 N N . ILE B 1 111 ? 22.841 15.850 37.695 1.00 27.54 111 ILE B N 1
ATOM 1765 C CA . ILE B 1 111 ? 23.168 16.815 38.817 1.00 28.00 111 ILE B CA 1
ATOM 1766 C C . ILE B 1 111 ? 24.253 17.808 38.450 1.00 30.34 111 ILE B C 1
ATOM 1767 O O . ILE B 1 111 ? 24.070 19.060 38.541 1.00 29.97 111 ILE B O 1
ATOM 1772 N N . PHE B 1 112 ? 25.386 17.277 37.993 1.00 28.21 112 PHE B N 1
ATOM 1773 C CA . PHE B 1 112 ? 26.535 18.108 37.815 1.00 30.74 112 PHE B CA 1
ATOM 1774 C C . PHE B 1 112 ? 26.578 18.785 36.460 1.00 33.94 112 PHE B C 1
ATOM 1775 O O . PHE B 1 112 ? 27.147 19.885 36.383 1.00 37.06 112 PHE B O 1
ATOM 1783 N N . GLY B 1 113 ? 25.939 18.176 35.448 1.00 35.73 113 GLY B N 1
ATOM 1784 C CA . GLY B 1 113 ? 25.783 18.817 34.121 1.00 38.13 113 GLY B CA 1
ATOM 1785 C C . GLY B 1 113 ? 27.140 18.968 33.489 1.00 40.49 113 GLY B C 1
ATOM 1786 O O . GLY B 1 113 ? 28.087 18.314 33.948 1.00 42.50 113 GLY B O 1
#

B-factor: mean 32.8, std 7.4, range [18.12, 71.6]

Foldseek 3Di:
DAEEEDEPVQWDWDADVVWFWTFKIWGADVVLCVVVVPDDPVCQLVHQWYWYDAQNFTDIFGFDSVPWDWDDNVDTIIMTTTDHTDTNVVVVVRHD/DEEEDEPVQWDWDADVNWFWTFKIWGDLVVLCVVVVPDDQVCQLVHQWYWYDAQNFTDIFGFNSVPWDWDDDNVHTIIMTTTDHTDTPVVVVVRRD

Organism: Enterococcus faecalis (NCBI:txid1351)

Solvent-accessible surface area: 11314 Å² total

Radius of gyration: 20.37 Å; Cα contacts (8 Å, |Δi|>4): 428; chains: 2; bounding box: 35×36×63 Å

CATH classification: 2.40.450.10

Secondary structure (DSSP, 8-state):
--EEEEEGGGEEEEEGGGTSBEEEEEE-TTT----S-SS-TTTGGG--EEEEEETTEEEEEEB-GGG-EEE-----EEEEEB-S--BHHHHHHHH-/-EEEEEGGGEEEEEGGGTSBEEEEEE-TTT----S-SS-TTTGGG--EEEEEETTEEEEEEB-GGG-EEE----S-EEEEEB-S--BHHHHHHHH-